Protein AF-F5RIK7-F1 (afdb_monomer_lite)

Organism: NCBI:txid888060

pLDDT: mean 74.86, std 25.6, range [22.31, 98.69]

Radius of gyration: 23.57 Å; chains: 1; bounding box: 51×32×78 Å

Secondary structure (DSSP, 8-state):
---------TT---EEEEETTEEEEE----TTGGGS---------PPPHHHHHHHHHHHHHHHHHHHHHHHHHHHHHHHHHHHTT-TT-HHHHHHHHHHHHHHHHHHHHHHHHHHHHHHHHH--HHHHHHHHHHHHHHIIIIIIHHHHHHHHHHHHS--S-HHHHHHHHHHHHHHHHHHHHHHS--------------

Structure (mmCIF, N/CA/C/O backbone):
data_AF-F5RIK7-F1
#
_entry.id   AF-F5RIK7-F1
#
loop_
_atom_site.group_PDB
_atom_site.id
_atom_site.type_symbol
_atom_site.label_atom_id
_atom_site.label_alt_id
_atom_site.label_comp_id
_atom_site.label_asym_id
_atom_site.label_entity_id
_atom_site.label_seq_id
_atom_site.pdbx_PDB_ins_code
_atom_site.Cartn_x
_atom_site.Cartn_y
_atom_site.Cartn_z
_atom_site.occupancy
_atom_site.B_iso_or_equiv
_atom_site.auth_seq_id
_atom_site.auth_comp_id
_atom_site.auth_asym_id
_atom_site.auth_atom_id
_atom_site.pdbx_PDB_model_num
ATOM 1 N N . MET A 1 1 ? -1.928 -5.037 34.169 1.00 28.64 1 MET A N 1
ATOM 2 C CA . MET A 1 1 ? -2.758 -4.022 33.489 1.00 28.64 1 MET A CA 1
ATOM 3 C C . MET A 1 1 ? -3.799 -3.604 34.507 1.00 28.64 1 MET A C 1
ATOM 5 O O . MET A 1 1 ? -4.696 -4.391 34.776 1.00 28.64 1 MET A O 1
ATOM 9 N N . ASP A 1 2 ? -3.601 -2.458 35.157 1.00 22.31 2 ASP A N 1
ATOM 10 C CA . ASP A 1 2 ? -4.415 -2.056 36.308 1.00 22.31 2 ASP A CA 1
ATOM 11 C C . ASP A 1 2 ? -5.695 -1.346 35.857 1.00 22.31 2 ASP A C 1
ATOM 13 O O . ASP A 1 2 ? -5.679 -0.418 35.042 1.00 22.31 2 ASP A O 1
ATOM 17 N N . ILE A 1 3 ? -6.817 -1.849 36.364 1.00 29.69 3 ILE A N 1
ATOM 18 C CA . ILE A 1 3 ? -8.177 -1.402 36.078 1.00 29.69 3 ILE A CA 1
ATOM 19 C C . ILE A 1 3 ? -8.657 -0.653 37.323 1.00 29.69 3 ILE A C 1
ATOM 21 O O . ILE A 1 3 ? -8.989 -1.283 38.321 1.00 29.69 3 ILE A O 1
ATOM 25 N N . GLU A 1 4 ? -8.712 0.677 37.277 1.00 24.97 4 GLU A N 1
ATOM 26 C CA . GLU A 1 4 ? -9.425 1.454 38.298 1.00 24.97 4 GLU A CA 1
ATOM 27 C C . GLU A 1 4 ? -10.874 1.683 37.859 1.00 24.97 4 GLU A C 1
ATOM 29 O O . GLU A 1 4 ? -11.154 2.383 36.882 1.00 24.97 4 GLU A O 1
ATOM 34 N N . LEU A 1 5 ? -11.793 1.060 38.596 1.00 28.31 5 LEU A N 1
ATOM 35 C CA . LEU A 1 5 ? -13.225 1.336 38.578 1.00 28.31 5 LEU A CA 1
ATOM 36 C C . LEU A 1 5 ? -13.491 2.479 39.563 1.00 28.31 5 LEU A C 1
ATOM 38 O O . LEU A 1 5 ? -13.509 2.258 40.771 1.00 28.31 5 LEU A O 1
ATOM 42 N N . GLN A 1 6 ? -13.697 3.699 39.068 1.00 29.12 6 GLN A N 1
ATOM 43 C CA . GLN A 1 6 ? -14.347 4.731 39.877 1.00 29.12 6 GLN A CA 1
ATOM 44 C C . GLN A 1 6 ? -15.856 4.598 39.705 1.00 29.12 6 GLN A C 1
ATOM 46 O O . GLN A 1 6 ? -16.419 4.924 38.661 1.00 29.12 6 GLN A O 1
ATOM 51 N N . ASP A 1 7 ? -16.479 4.057 40.744 1.00 34.72 7 ASP A N 1
ATOM 52 C CA . ASP A 1 7 ? -17.908 3.809 40.832 1.00 34.72 7 ASP A CA 1
ATOM 53 C C . ASP A 1 7 ? -18.611 5.085 41.310 1.00 34.72 7 ASP A C 1
ATOM 55 O O . ASP A 1 7 ? -18.516 5.437 42.485 1.00 34.72 7 ASP A O 1
ATOM 59 N N . VAL A 1 8 ? -19.283 5.817 40.414 1.00 32.78 8 VAL A N 1
ATOM 60 C CA . VAL A 1 8 ? -20.235 6.864 40.818 1.00 32.78 8 VAL A CA 1
ATOM 61 C C . VAL A 1 8 ? -21.395 6.948 39.815 1.00 32.78 8 VAL A C 1
ATOM 63 O O . VAL A 1 8 ? -21.194 7.221 38.633 1.00 32.78 8 VAL A O 1
ATOM 66 N N . CYS A 1 9 ? -22.607 6.782 40.360 1.00 28.97 9 CYS A N 1
ATOM 67 C CA . CYS A 1 9 ? -23.951 6.845 39.762 1.00 28.97 9 CYS A CA 1
ATOM 68 C C . CYS A 1 9 ? -24.460 5.565 39.069 1.00 28.97 9 CYS A C 1
ATOM 70 O O . CYS A 1 9 ? -24.134 5.249 37.925 1.00 28.97 9 CYS A O 1
ATOM 72 N N . SER A 1 10 ? -25.380 4.882 39.763 1.00 35.38 10 SER A N 1
ATOM 73 C CA . SER A 1 10 ? -26.198 3.785 39.245 1.00 35.38 10 SER A CA 1
ATOM 74 C C . SER A 1 10 ? -26.965 4.226 37.993 1.00 35.38 10 SER A C 1
ATOM 76 O O . SER A 1 10 ? -27.931 4.982 38.091 1.00 35.38 10 SER A O 1
ATOM 78 N N . GLY A 1 11 ? -26.526 3.756 36.824 1.00 33.38 11 GLY A N 1
ATOM 79 C CA . GLY A 1 11 ? -27.189 3.978 35.532 1.00 33.38 11 GLY A CA 1
ATOM 80 C C . GLY A 1 11 ? -26.312 4.601 34.441 1.00 33.38 11 GLY A C 1
ATOM 81 O O . GLY A 1 11 ? -26.732 4.643 33.289 1.00 33.38 11 GLY A O 1
ATOM 82 N N . THR A 1 12 ? -25.091 5.035 34.760 1.00 32.75 12 THR A N 1
ATOM 83 C CA . THR A 1 12 ? -24.108 5.528 33.781 1.00 32.75 12 THR A CA 1
ATOM 84 C C . THR A 1 12 ? -22.859 4.664 33.821 1.00 32.75 12 THR A C 1
ATOM 86 O O . THR A 1 12 ? -22.014 4.822 34.698 1.00 32.75 12 THR A O 1
ATOM 89 N N . TYR A 1 13 ? -22.715 3.754 32.859 1.00 35.66 13 TYR A N 1
ATOM 90 C CA . TYR A 1 13 ? -21.460 3.038 32.675 1.00 35.66 13 TYR A CA 1
ATOM 91 C C . TYR A 1 13 ? -20.515 3.890 31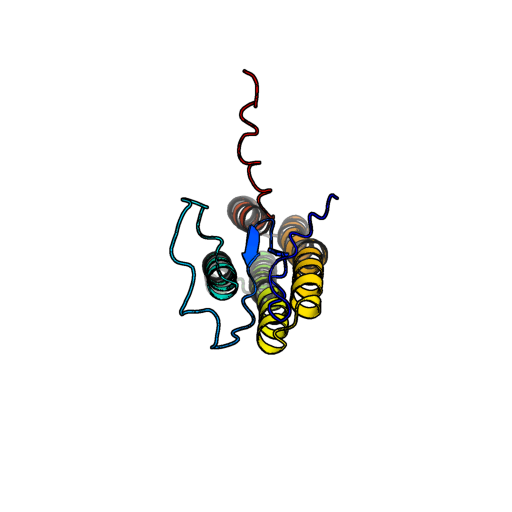.823 1.00 35.66 13 TYR A C 1
ATOM 93 O O . TYR A 1 13 ? -20.590 3.890 30.596 1.00 35.66 13 TYR A O 1
ATOM 101 N N . ASN A 1 14 ? -19.623 4.636 32.472 1.00 34.38 14 ASN A N 1
ATOM 102 C CA . ASN A 1 14 ? -18.501 5.265 31.782 1.00 34.38 14 ASN A CA 1
ATOM 103 C C . ASN A 1 14 ? -17.451 4.187 31.499 1.00 34.38 14 ASN A C 1
ATOM 105 O O . ASN A 1 14 ? -16.671 3.821 32.378 1.00 34.38 14 ASN A O 1
ATOM 109 N N . TYR A 1 15 ? -17.433 3.642 30.283 1.00 40.12 15 TYR A N 1
ATOM 110 C CA . TYR A 1 15 ? -16.418 2.658 29.912 1.00 40.12 15 TYR A CA 1
ATOM 111 C C . TYR A 1 15 ? -15.152 3.342 29.395 1.00 40.12 15 TYR A C 1
ATOM 113 O O . TYR A 1 15 ? -15.209 4.203 28.516 1.00 40.12 15 TYR A O 1
ATOM 121 N N . ARG A 1 16 ? -14.002 2.902 29.919 1.00 37.62 16 ARG A N 1
ATOM 122 C CA . ARG A 1 16 ? -12.669 3.216 29.393 1.00 37.62 16 ARG A CA 1
ATOM 123 C C . ARG A 1 16 ? -12.410 2.320 28.183 1.00 37.62 16 ARG A C 1
ATOM 125 O O . ARG A 1 16 ? -12.316 1.100 28.328 1.00 37.62 16 ARG A O 1
ATOM 132 N N . LEU A 1 17 ? -12.317 2.924 27.005 1.00 41.88 17 LEU A N 1
ATOM 133 C CA . LEU A 1 17 ? -11.947 2.252 25.762 1.00 41.88 17 LEU A CA 1
ATOM 134 C C . LEU A 1 17 ? -10.620 2.839 25.282 1.00 41.88 17 LEU A C 1
ATOM 136 O O . LEU A 1 17 ? -10.459 4.053 25.276 1.00 41.88 17 LEU A O 1
ATOM 140 N N . THR A 1 18 ? -9.669 1.990 24.912 1.00 40.16 18 THR A N 1
ATOM 141 C CA . THR A 1 18 ? -8.373 2.427 24.395 1.00 40.16 18 THR A CA 1
ATOM 142 C C . THR A 1 18 ? -8.296 2.043 22.921 1.00 40.16 18 THR A C 1
ATOM 144 O O . THR A 1 18 ? -8.348 0.856 22.610 1.00 40.16 18 THR A O 1
ATOM 147 N N . ILE A 1 19 ? -8.205 3.030 22.027 1.00 45.78 19 ILE A N 1
ATOM 148 C CA . ILE A 1 19 ? -7.961 2.827 20.590 1.00 45.78 19 ILE A CA 1
ATOM 149 C C . ILE A 1 19 ? -6.612 3.467 20.288 1.00 45.78 19 ILE A C 1
ATOM 151 O O . ILE A 1 19 ? -6.464 4.662 20.531 1.00 45.78 19 ILE A O 1
ATOM 155 N N . TRP A 1 20 ? -5.647 2.690 19.783 1.00 39.69 20 TRP A N 1
ATOM 156 C CA . TRP A 1 20 ? -4.283 3.181 19.505 1.00 39.69 20 TRP A CA 1
ATOM 157 C C . TRP A 1 20 ? -3.694 3.959 20.693 1.00 39.69 20 TRP A C 1
ATOM 159 O O . TRP A 1 20 ? -3.166 5.056 20.552 1.00 39.69 20 TRP A O 1
ATOM 169 N N . ASP A 1 21 ? -3.894 3.409 21.890 1.00 45.88 21 ASP A N 1
ATOM 170 C CA . ASP A 1 21 ? -3.461 3.976 23.163 1.00 45.88 21 ASP A CA 1
ATOM 171 C C . ASP A 1 21 ? -4.072 5.335 23.589 1.00 45.88 21 ASP A C 1
ATOM 173 O O . ASP A 1 21 ? -3.743 5.853 24.658 1.00 45.88 21 ASP A O 1
ATOM 177 N N . GLU A 1 22 ? -5.052 5.875 22.852 1.00 42.09 22 GLU A N 1
ATOM 178 C CA . GLU A 1 22 ? -5.887 7.000 23.301 1.00 42.09 22 GLU A CA 1
ATOM 179 C C . GLU A 1 22 ? -7.060 6.498 24.173 1.00 42.09 22 GLU A C 1
ATOM 181 O O . GLU A 1 22 ? -7.839 5.636 23.758 1.00 42.09 22 GLU A O 1
ATOM 186 N N . HIS A 1 23 ? -7.225 7.050 25.386 1.00 47.91 23 HIS A N 1
ATOM 187 C CA . HIS A 1 23 ? -8.346 6.725 26.283 1.00 47.91 23 HIS A CA 1
ATOM 188 C C . HIS A 1 23 ? -9.619 7.515 25.935 1.00 47.91 23 HIS A C 1
ATOM 190 O O . HIS A 1 23 ? -9.668 8.737 26.076 1.00 47.91 23 HIS A O 1
ATOM 196 N N . LEU A 1 24 ? -10.679 6.794 25.581 1.00 44.38 24 LEU A N 1
ATOM 197 C CA . LEU A 1 24 ? -11.996 7.300 25.196 1.00 44.38 24 LEU A CA 1
ATOM 198 C C . LEU A 1 24 ? -13.006 7.208 26.350 1.00 44.38 24 LEU A C 1
ATOM 200 O O . LEU A 1 24 ? -12.990 6.243 27.120 1.00 44.38 24 LEU A O 1
ATOM 204 N N . ILE A 1 25 ? -13.912 8.192 26.427 1.00 47.03 25 ILE A N 1
ATOM 205 C CA . ILE A 1 25 ? -15.149 8.120 27.225 1.00 47.03 25 ILE A CA 1
ATOM 206 C C . ILE A 1 25 ? -16.296 7.744 26.285 1.00 47.03 25 ILE A C 1
ATOM 208 O O . ILE A 1 25 ? -16.587 8.456 25.323 1.00 47.03 25 ILE A O 1
ATOM 212 N N . MET A 1 26 ? -16.961 6.634 26.587 1.00 41.53 26 MET A N 1
ATOM 213 C CA . MET A 1 26 ? -18.228 6.248 25.969 1.00 41.53 26 MET A CA 1
ATOM 214 C C . MET A 1 26 ? -19.373 6.754 26.856 1.00 41.53 26 MET A C 1
ATOM 216 O O . MET A 1 26 ? -19.716 6.104 27.840 1.00 41.53 26 MET A O 1
ATOM 220 N N . GLU A 1 27 ? -19.941 7.924 26.552 1.00 44.50 27 GLU A N 1
ATOM 221 C CA . GLU A 1 27 ? -21.129 8.419 27.263 1.00 44.50 27 GLU A CA 1
ATOM 222 C C . GLU A 1 27 ? -22.389 7.711 26.741 1.00 44.50 27 GLU A C 1
ATOM 224 O O . GLU A 1 27 ? -22.884 8.008 25.653 1.00 44.50 27 GLU A O 1
ATOM 229 N N . GLY A 1 28 ? -22.948 6.795 27.535 1.00 41.44 28 GLY A N 1
ATOM 230 C CA . GLY A 1 28 ? -24.345 6.391 27.390 1.00 41.44 28 GLY A CA 1
ATOM 231 C C . GLY A 1 28 ? -25.239 7.544 27.845 1.00 41.44 28 GLY A C 1
ATOM 232 O O . GLY A 1 28 ? -25.361 7.797 29.042 1.00 41.44 28 GLY A O 1
ATOM 233 N N . GLN A 1 29 ? -25.829 8.285 26.905 1.00 37.09 29 GLN A N 1
ATOM 234 C CA . GLN A 1 29 ? -26.685 9.430 27.224 1.00 37.09 29 GLN A CA 1
ATOM 235 C C . GLN A 1 29 ? -27.987 8.988 27.916 1.00 37.09 29 GLN A C 1
ATOM 237 O O . GLN A 1 29 ? -28.996 8.736 27.260 1.00 37.09 29 GLN A O 1
ATOM 242 N N . SER A 1 30 ? -28.004 8.985 29.251 1.00 33.97 30 SER A N 1
ATOM 243 C CA . SER A 1 30 ? -29.232 9.231 30.012 1.00 33.97 30 SER A CA 1
ATOM 244 C C . SER A 1 30 ? -29.430 10.744 30.145 1.00 33.97 30 SER A C 1
ATOM 246 O O . SER A 1 30 ? -28.564 11.463 30.645 1.00 33.97 30 SER A O 1
ATOM 248 N N . ARG A 1 31 ? -30.580 11.248 29.680 1.00 39.38 31 ARG A N 1
ATOM 249 C CA . ARG A 1 31 ? -30.946 12.679 29.651 1.00 39.38 31 ARG A CA 1
ATOM 250 C C . ARG A 1 31 ? -31.064 13.346 31.036 1.00 39.38 31 ARG A C 1
ATOM 252 O O . ARG A 1 31 ? -31.273 14.554 31.090 1.00 39.38 31 ARG A O 1
ATOM 259 N N . GLU A 1 32 ? -30.915 12.619 32.142 1.00 38.94 32 GLU A N 1
ATOM 260 C CA . GLU A 1 32 ? -31.159 13.143 33.497 1.00 38.94 32 GLU A CA 1
ATOM 261 C C . GLU A 1 32 ? -29.960 13.845 34.165 1.00 38.94 32 GLU A C 1
ATOM 263 O O . GLU A 1 32 ? -30.159 14.704 35.027 1.00 38.94 32 GLU A O 1
ATOM 268 N N . CYS A 1 33 ? -28.716 13.576 33.754 1.00 37.22 33 CYS A N 1
ATOM 269 C CA . CYS A 1 33 ? -27.534 14.057 34.493 1.00 37.22 33 CYS A CA 1
ATOM 270 C C . CYS A 1 33 ? -27.020 15.454 34.092 1.00 37.22 33 CYS A C 1
ATOM 272 O O . CYS A 1 33 ? -26.179 16.020 34.789 1.00 37.22 33 CYS A O 1
ATOM 274 N N . VAL A 1 34 ? -27.543 16.069 33.025 1.00 39.91 34 VAL A N 1
ATOM 275 C CA . VAL A 1 34 ? -27.060 17.378 32.521 1.00 39.91 34 VAL A CA 1
ATOM 276 C C . VAL A 1 34 ? -27.363 18.542 33.490 1.00 39.91 34 VAL A C 1
ATOM 278 O O . VAL A 1 34 ? -26.797 19.626 33.361 1.00 39.91 34 VAL A O 1
ATOM 281 N N . SER A 1 35 ? -28.216 18.339 34.501 1.00 38.69 35 SER A N 1
ATOM 282 C CA . SER A 1 35 ? -28.693 19.418 35.380 1.00 38.69 35 SER A CA 1
ATOM 283 C C . SER A 1 35 ? -27.889 19.641 36.671 1.00 38.69 35 SER A C 1
ATOM 285 O O . SER A 1 35 ? -28.065 20.680 37.309 1.00 38.69 35 SER A O 1
ATOM 287 N N . LYS A 1 36 ? -26.996 18.729 37.081 1.00 34.66 36 LYS A N 1
ATOM 288 C CA . LYS A 1 36 ? -26.302 18.834 38.380 1.00 34.66 36 LYS A CA 1
ATOM 289 C C . LYS A 1 36 ? -24.854 18.355 38.302 1.00 34.66 36 LYS A C 1
ATOM 291 O O . LYS A 1 36 ? -24.586 17.181 38.501 1.00 34.66 36 LYS A O 1
ATOM 296 N N . GLY A 1 37 ? -23.909 19.269 38.075 1.00 36.59 37 GLY A N 1
ATOM 297 C CA . GLY A 1 37 ? -22.491 18.928 38.263 1.00 36.59 37 GLY A CA 1
ATOM 298 C C . GLY A 1 37 ? -21.469 19.709 37.449 1.00 36.59 37 GLY A C 1
ATOM 299 O O . GLY A 1 37 ? -20.428 19.164 37.111 1.00 36.59 37 GLY A O 1
ATOM 300 N N . ARG A 1 38 ? -21.709 20.981 37.115 1.00 37.38 38 ARG A N 1
ATOM 301 C CA . ARG A 1 38 ? -20.658 21.832 36.535 1.00 37.38 38 ARG A CA 1
ATOM 302 C C . ARG A 1 38 ? -19.814 22.454 37.653 1.00 37.38 38 ARG A C 1
ATOM 304 O O . ARG A 1 38 ? -19.978 23.626 37.971 1.00 37.38 38 ARG A O 1
ATOM 311 N N . LYS A 1 39 ? -18.930 21.668 38.274 1.00 34.25 39 LYS A N 1
ATOM 312 C CA . LYS A 1 39 ? -17.804 22.190 39.066 1.00 34.25 39 LYS A CA 1
ATOM 313 C C . LYS A 1 39 ? -16.583 21.272 38.952 1.00 34.25 39 LYS A C 1
ATOM 315 O O . LYS A 1 39 ? -16.633 20.148 39.421 1.00 34.25 39 LYS A O 1
ATOM 320 N N . GLY A 1 40 ? -15.497 21.837 38.419 1.00 32.69 40 GLY A N 1
ATOM 321 C CA . GLY A 1 40 ? -14.122 21.527 38.825 1.00 32.69 40 GLY A CA 1
ATOM 322 C C . GLY A 1 40 ? -13.406 20.379 38.112 1.00 32.69 40 GLY A C 1
ATOM 323 O O . GLY A 1 40 ? -13.595 19.230 38.473 1.00 32.69 40 GLY A O 1
ATOM 324 N N . MET A 1 41 ? -12.536 20.735 37.160 1.00 30.44 41 MET A N 1
ATOM 325 C CA . MET A 1 41 ? -11.132 20.303 36.984 1.00 30.44 41 MET A CA 1
ATOM 326 C C . MET A 1 41 ? -10.757 20.413 35.502 1.00 30.44 41 MET A C 1
ATOM 328 O O . MET A 1 41 ? -11.484 19.930 34.636 1.00 30.44 41 MET A O 1
ATOM 332 N N . GLU A 1 42 ? -9.612 21.036 35.215 1.00 37.72 42 GLU A N 1
ATOM 333 C CA . GLU A 1 42 ? -8.915 21.007 33.920 1.00 37.72 42 GLU A CA 1
ATOM 334 C C . GLU A 1 42 ? -8.390 19.589 33.621 1.00 37.72 42 GLU A C 1
ATOM 336 O O . GLU A 1 42 ? -7.204 19.356 33.412 1.00 37.72 42 GLU A O 1
ATOM 341 N N . ALA A 1 43 ? -9.279 18.598 33.619 1.00 42.97 43 ALA A N 1
ATOM 342 C CA . ALA A 1 43 ? -8.992 17.302 33.041 1.00 42.97 43 ALA A CA 1
ATOM 343 C C . ALA A 1 43 ? -8.954 17.502 31.524 1.00 42.97 43 ALA A C 1
ATOM 345 O O . ALA A 1 43 ? -9.946 17.950 30.942 1.00 42.97 43 ALA A O 1
ATOM 346 N N . GLN A 1 44 ? -7.817 17.197 30.887 1.00 44.22 44 GLN A N 1
ATOM 347 C CA . GLN A 1 44 ? -7.717 17.106 29.429 1.00 44.22 44 GLN A CA 1
ATOM 348 C C . GLN A 1 44 ? -8.978 16.425 28.895 1.00 44.22 44 GLN A C 1
ATOM 350 O O . GLN A 1 44 ? -9.283 15.286 29.259 1.00 44.22 44 GLN A O 1
ATOM 355 N N . LYS A 1 45 ? -9.754 17.162 28.096 1.00 50.03 45 LYS A N 1
ATOM 356 C CA . LYS A 1 45 ? -11.022 16.674 27.568 1.00 50.03 45 LYS A CA 1
ATOM 357 C C . LYS A 1 45 ? -10.711 15.453 26.707 1.00 50.03 45 LYS A C 1
ATOM 359 O O . LYS A 1 45 ? -10.159 15.593 25.618 1.00 50.03 45 LYS A O 1
ATOM 364 N N . LYS A 1 46 ? -11.004 14.263 27.237 1.00 62.25 46 LYS A N 1
ATOM 365 C CA . LYS A 1 46 ? -10.756 13.000 26.541 1.00 62.25 46 LYS A CA 1
ATOM 366 C C . LYS A 1 46 ? -11.523 13.020 25.216 1.00 62.25 46 LYS A C 1
ATOM 368 O O . LYS A 1 46 ? -12.680 13.455 25.214 1.00 62.25 46 LYS A O 1
ATOM 373 N N . PRO A 1 47 ? -10.895 12.611 24.104 1.00 66.44 47 PRO A N 1
ATOM 374 C CA . PRO A 1 47 ? -11.548 12.658 22.811 1.00 66.44 47 PRO A CA 1
ATOM 375 C C . PRO A 1 47 ? -12.766 11.728 22.807 1.00 66.44 47 PRO A C 1
ATOM 377 O O . PRO A 1 47 ? -12.792 10.680 23.453 1.00 66.44 47 PRO A O 1
ATOM 380 N N . SER A 1 48 ? -13.801 12.135 22.087 1.00 75.81 48 SER A N 1
ATOM 381 C CA . SER A 1 48 ? -14.948 11.292 21.767 1.00 75.81 48 SER A CA 1
ATOM 382 C C . SER A 1 48 ? -14.569 10.240 20.721 1.00 75.81 48 SER A C 1
ATOM 384 O O . SER A 1 48 ? -13.658 10.442 19.914 1.00 75.81 48 SER A O 1
ATOM 386 N N . VAL A 1 49 ? -15.328 9.139 20.659 1.00 70.94 49 VAL A N 1
ATOM 387 C CA . VAL A 1 49 ? -15.163 8.095 19.624 1.00 70.94 49 VAL A CA 1
ATOM 388 C C . VAL A 1 49 ? -15.162 8.697 18.217 1.00 70.94 49 VAL A C 1
ATOM 390 O O . VAL A 1 49 ? -14.333 8.348 17.380 1.00 70.94 49 VAL A O 1
ATOM 393 N N . ARG A 1 50 ? -16.049 9.667 17.963 1.00 74.06 50 ARG A N 1
ATOM 394 C CA . ARG A 1 50 ? -16.139 10.361 16.674 1.00 74.06 50 ARG A CA 1
ATOM 395 C C . ARG A 1 50 ? -14.856 11.117 16.328 1.00 74.06 50 ARG A C 1
ATOM 397 O O . ARG A 1 50 ? -14.443 11.097 15.173 1.00 74.06 50 ARG A O 1
ATOM 404 N N . GLU A 1 51 ? -14.243 11.795 17.296 1.00 76.69 51 GLU A N 1
ATOM 405 C CA . GLU A 1 51 ? -12.996 12.537 17.078 1.00 76.69 51 GLU A CA 1
ATOM 406 C C . GLU A 1 51 ? -11.834 11.593 16.758 1.00 76.69 51 GLU A C 1
ATOM 408 O O . GLU A 1 51 ? -11.076 11.867 15.828 1.00 76.69 51 GLU A O 1
ATOM 413 N N . VAL A 1 52 ? -11.733 10.457 17.454 1.00 76.19 52 VAL A N 1
ATOM 414 C CA . VAL A 1 52 ? -10.694 9.446 17.192 1.00 76.19 52 VAL A CA 1
ATOM 415 C C . VAL A 1 52 ? -10.862 8.811 15.816 1.00 76.19 52 VAL A C 1
ATOM 417 O O . VAL A 1 52 ? -9.923 8.818 15.020 1.00 76.19 52 VAL A O 1
ATOM 420 N N . LEU A 1 53 ? -12.071 8.354 15.477 1.00 77.25 53 LEU A N 1
ATOM 421 C CA . LEU A 1 53 ? -12.355 7.789 14.153 1.00 77.25 53 LEU A CA 1
ATOM 422 C C . LEU A 1 53 ? -12.102 8.804 13.028 1.00 77.25 53 LEU A C 1
ATOM 424 O O . LEU A 1 53 ? -11.639 8.451 11.943 1.00 77.25 53 LEU A O 1
ATOM 428 N N . TRP A 1 54 ? -12.362 10.087 13.281 1.00 82.19 54 TRP A N 1
ATOM 429 C CA . TRP A 1 54 ? -12.088 11.147 12.318 1.00 82.19 54 TRP A CA 1
ATOM 430 C C . TRP A 1 54 ? -10.588 11.412 12.124 1.00 82.19 54 TRP A C 1
ATOM 432 O O . TRP A 1 54 ? -10.143 11.594 10.987 1.00 82.19 54 TRP A O 1
ATOM 442 N N . LYS A 1 55 ? -9.793 11.411 13.204 1.00 83.19 55 LYS A N 1
ATOM 443 C CA . LYS A 1 55 ? -8.323 11.484 13.118 1.00 83.19 55 LYS A CA 1
ATOM 444 C C . LYS A 1 55 ? -7.768 10.307 12.316 1.00 83.19 55 LYS A C 1
ATOM 446 O O . LYS A 1 55 ? -7.006 10.537 11.378 1.00 83.19 55 LYS A O 1
ATOM 451 N N . LYS A 1 56 ? -8.210 9.084 12.628 1.00 82.94 56 LYS A N 1
ATOM 452 C CA . LYS A 1 56 ? -7.838 7.867 11.894 1.00 82.94 56 LYS A CA 1
ATOM 453 C C . LYS A 1 56 ? -8.152 7.978 10.406 1.00 82.94 56 LYS A C 1
ATOM 455 O O . LYS A 1 56 ? -7.267 7.803 9.573 1.00 82.94 56 LYS A O 1
ATOM 460 N N . LYS A 1 57 ? -9.386 8.371 10.063 1.00 86.19 57 LYS A N 1
ATOM 461 C CA . LYS A 1 57 ? -9.788 8.618 8.672 1.00 86.19 57 LYS A CA 1
ATOM 462 C C . LYS A 1 57 ? -8.834 9.584 7.974 1.00 86.19 57 LYS A C 1
ATOM 464 O O . LYS A 1 57 ? -8.417 9.312 6.859 1.00 86.19 57 LYS A O 1
ATOM 469 N N . ARG A 1 58 ? -8.470 10.696 8.617 1.00 88.31 58 ARG A N 1
ATOM 470 C CA . ARG A 1 58 ? -7.555 11.680 8.021 1.00 88.31 58 ARG A CA 1
ATOM 471 C C . ARG A 1 58 ? -6.140 11.157 7.826 1.00 88.31 58 ARG A C 1
ATOM 473 O O . ARG A 1 58 ? -5.537 11.483 6.810 1.00 88.31 58 ARG A O 1
ATOM 480 N N . ALA A 1 59 ? -5.610 10.399 8.781 1.00 88.38 59 ALA A N 1
ATOM 481 C CA . ALA A 1 59 ? -4.307 9.760 8.632 1.00 88.38 59 ALA A CA 1
ATOM 482 C C . ALA A 1 59 ? -4.325 8.799 7.435 1.00 88.38 59 ALA A C 1
ATOM 484 O O . ALA A 1 59 ? -3.502 8.922 6.533 1.00 88.38 59 ALA A O 1
ATOM 485 N N . ARG A 1 60 ? -5.347 7.944 7.357 1.00 90.44 60 ARG A N 1
ATOM 486 C CA . ARG A 1 60 ? -5.538 7.017 6.243 1.00 90.44 60 ARG A CA 1
ATOM 487 C C . ARG A 1 60 ? -5.717 7.724 4.900 1.00 90.44 60 ARG A C 1
ATOM 489 O O . ARG A 1 60 ? -5.081 7.330 3.935 1.00 90.44 60 ARG A O 1
ATOM 496 N N . ASP A 1 61 ? -6.542 8.767 4.821 1.00 92.75 61 ASP A N 1
ATOM 497 C CA . ASP A 1 61 ? -6.773 9.503 3.569 1.00 92.75 61 ASP A CA 1
ATOM 498 C C . ASP A 1 61 ? -5.451 10.083 3.012 1.00 92.75 61 ASP A C 1
ATOM 500 O O . ASP A 1 61 ? -5.261 10.110 1.799 1.00 92.75 61 ASP A O 1
ATOM 504 N N . ARG A 1 62 ? -4.504 10.485 3.877 1.00 93.44 62 ARG A N 1
ATOM 505 C CA . ARG A 1 62 ? -3.152 10.908 3.453 1.00 93.44 62 ARG A CA 1
ATOM 506 C C . ARG A 1 62 ? -2.318 9.746 2.919 1.00 93.44 62 ARG A C 1
ATOM 508 O O . ARG A 1 62 ? -1.621 9.912 1.925 1.00 93.44 62 ARG A O 1
ATOM 515 N N . ILE A 1 63 ? -2.391 8.586 3.568 1.00 95.50 63 ILE A N 1
ATOM 516 C CA . ILE A 1 63 ? -1.688 7.379 3.120 1.00 95.50 63 ILE A CA 1
ATOM 517 C C . ILE A 1 63 ? -2.238 6.925 1.760 1.00 95.50 63 ILE A C 1
ATOM 519 O O . ILE A 1 63 ? -1.469 6.629 0.851 1.00 95.50 63 ILE A O 1
ATOM 523 N N . LEU A 1 64 ? -3.562 6.931 1.585 1.00 96.81 64 LEU A N 1
ATOM 524 C CA . LEU A 1 64 ? -4.210 6.586 0.318 1.00 96.81 64 LEU A CA 1
ATOM 525 C C . LEU A 1 64 ? -3.850 7.571 -0.803 1.00 96.81 64 LEU A C 1
ATOM 527 O O . LEU A 1 64 ? -3.647 7.141 -1.935 1.00 96.81 64 LEU A O 1
ATOM 531 N N . ASP A 1 65 ? -3.713 8.866 -0.501 1.00 97.69 65 ASP A N 1
ATOM 532 C CA . ASP A 1 65 ? -3.204 9.857 -1.461 1.00 97.69 65 ASP A CA 1
ATOM 533 C C . ASP A 1 65 ? -1.757 9.548 -1.888 1.00 97.69 65 ASP A C 1
ATOM 535 O O . ASP A 1 65 ? -1.443 9.589 -3.078 1.00 97.69 65 ASP A O 1
ATOM 539 N N . ALA A 1 66 ? -0.887 9.169 -0.945 1.00 97.62 66 ALA A N 1
ATOM 540 C CA . ALA A 1 66 ? 0.489 8.764 -1.244 1.00 97.62 66 ALA A CA 1
ATOM 541 C C . ALA A 1 66 ? 0.541 7.502 -2.124 1.00 97.62 66 ALA A C 1
ATOM 543 O O . ALA A 1 66 ? 1.193 7.503 -3.167 1.00 97.62 66 ALA A O 1
ATOM 544 N N . VAL A 1 67 ? -0.218 6.458 -1.774 1.00 98.31 67 VAL A N 1
ATOM 545 C CA . VAL A 1 67 ? -0.339 5.240 -2.595 1.00 98.31 67 VAL A CA 1
ATOM 546 C C . VAL A 1 67 ? -0.896 5.564 -3.987 1.00 98.31 67 VAL A C 1
ATOM 548 O O . VAL A 1 67 ? -0.419 5.031 -4.989 1.00 98.31 67 VAL A O 1
ATOM 551 N N . GLY A 1 68 ? -1.874 6.470 -4.076 1.00 98.06 68 GLY A N 1
ATOM 552 C CA . GLY A 1 68 ? -2.447 6.932 -5.340 1.00 98.06 68 GLY A CA 1
ATOM 553 C C . GLY A 1 68 ? -1.424 7.612 -6.254 1.00 98.06 68 GLY A C 1
ATOM 554 O O . GLY A 1 68 ? -1.419 7.355 -7.459 1.00 98.06 68 GLY A O 1
ATOM 555 N N . LYS A 1 69 ? -0.515 8.424 -5.699 1.00 98.50 69 LYS A N 1
ATOM 556 C CA . LYS A 1 69 ? 0.596 9.024 -6.460 1.00 98.50 69 LYS A CA 1
ATOM 557 C C . LYS A 1 69 ? 1.532 7.959 -7.017 1.00 98.50 69 LYS A C 1
ATOM 559 O O . LYS A 1 69 ? 1.795 7.982 -8.214 1.00 98.50 69 LYS A O 1
ATOM 564 N N . LEU A 1 70 ? 1.909 6.968 -6.208 1.00 98.50 70 LEU A N 1
ATOM 565 C CA . LEU A 1 70 ? 2.737 5.847 -6.666 1.00 98.50 70 LEU A CA 1
ATOM 566 C C . LEU A 1 70 ? 2.061 5.042 -7.788 1.00 98.50 70 LEU A C 1
ATOM 568 O O . LEU A 1 70 ? 2.719 4.624 -8.739 1.00 98.50 70 LEU A O 1
ATOM 572 N N . CYS A 1 71 ? 0.737 4.858 -7.724 1.00 98.44 71 CYS A N 1
ATOM 573 C CA . CYS A 1 71 ? -0.019 4.223 -8.809 1.00 98.44 71 CYS A CA 1
ATOM 574 C C . CYS A 1 71 ? 0.076 5.029 -10.112 1.00 98.44 71 CYS A C 1
ATOM 576 O O . CYS A 1 71 ? 0.291 4.453 -11.179 1.00 98.44 71 CYS A O 1
ATOM 578 N N . ASN A 1 72 ? -0.073 6.355 -10.028 1.00 98.31 72 ASN A N 1
ATOM 579 C CA . ASN A 1 72 ? 0.028 7.244 -11.184 1.00 98.31 72 ASN A CA 1
ATOM 580 C C . ASN A 1 72 ? 1.448 7.265 -11.763 1.00 98.31 72 ASN A C 1
ATOM 582 O O . ASN A 1 72 ? 1.606 7.251 -12.979 1.00 98.31 72 ASN A O 1
ATOM 586 N N . GLU A 1 73 ? 2.473 7.259 -10.911 1.00 98.12 73 GLU A N 1
ATOM 587 C CA . GLU A 1 73 ? 3.879 7.206 -11.321 1.00 98.12 73 GLU A CA 1
ATOM 588 C C . GLU A 1 73 ? 4.213 5.893 -12.034 1.00 98.12 73 GLU A C 1
ATOM 590 O O . GLU A 1 73 ? 4.794 5.914 -13.121 1.00 98.12 73 GLU A O 1
ATOM 595 N N . ALA A 1 74 ? 3.787 4.753 -11.477 1.00 97.69 74 ALA A N 1
ATOM 596 C CA . ALA A 1 74 ? 3.941 3.452 -12.121 1.00 97.69 74 ALA A CA 1
ATOM 597 C C . ALA A 1 74 ? 3.225 3.418 -13.482 1.00 97.69 74 ALA A C 1
ATOM 599 O O . ALA A 1 74 ? 3.789 2.963 -14.477 1.00 97.69 74 ALA A O 1
ATOM 600 N N . TRP A 1 75 ? 1.999 3.946 -13.555 1.00 97.25 75 TRP A N 1
ATOM 601 C CA . TRP A 1 75 ? 1.247 4.011 -14.807 1.00 97.25 75 TRP A CA 1
ATOM 602 C C . TRP A 1 75 ? 1.926 4.901 -15.854 1.00 97.25 75 TRP A C 1
ATOM 604 O O . TRP A 1 75 ? 2.100 4.477 -16.994 1.00 97.25 75 TRP A O 1
ATOM 614 N N . ALA A 1 76 ? 2.376 6.095 -15.467 1.00 96.25 76 ALA A N 1
ATOM 615 C CA . ALA A 1 76 ? 3.066 7.019 -16.362 1.00 96.25 76 ALA A CA 1
ATOM 616 C C . ALA A 1 76 ? 4.383 6.431 -16.893 1.00 96.25 76 ALA A C 1
ATOM 618 O O . ALA A 1 76 ? 4.701 6.574 -18.076 1.00 96.25 76 ALA A O 1
ATOM 619 N N . LEU A 1 77 ? 5.142 5.732 -16.041 1.00 94.50 77 LEU A N 1
ATOM 620 C CA . LEU A 1 77 ? 6.353 5.036 -16.463 1.00 94.50 77 LEU A CA 1
ATOM 621 C C . LEU A 1 77 ? 6.022 3.899 -17.437 1.00 94.50 77 LEU A C 1
ATOM 623 O O . LEU A 1 77 ? 6.658 3.794 -18.483 1.00 94.50 77 LEU A O 1
ATOM 627 N N . PHE A 1 78 ? 4.997 3.095 -17.151 1.00 94.69 78 PHE A N 1
ATOM 628 C CA . PHE A 1 78 ? 4.525 2.063 -18.072 1.00 94.69 78 PHE A CA 1
ATOM 629 C C . PHE A 1 78 ? 4.129 2.643 -19.441 1.00 94.69 78 PHE A C 1
ATOM 631 O O . PHE A 1 78 ? 4.577 2.132 -20.468 1.00 94.69 78 PHE A O 1
ATOM 638 N N . GLU A 1 79 ? 3.341 3.722 -19.473 1.00 93.06 79 GLU A N 1
ATOM 639 C CA . GLU A 1 79 ? 2.923 4.382 -20.718 1.00 93.06 79 GLU A CA 1
ATOM 640 C C . GLU A 1 79 ? 4.119 4.894 -21.523 1.00 93.06 79 GLU A C 1
ATOM 642 O O . GLU A 1 79 ? 4.169 4.698 -22.739 1.00 93.06 79 GLU A O 1
ATOM 647 N N . LYS A 1 80 ? 5.109 5.489 -20.848 1.00 92.31 80 LYS A N 1
ATOM 648 C CA . LYS A 1 80 ? 6.352 5.945 -21.479 1.00 92.31 80 LYS A CA 1
ATOM 649 C C . LYS A 1 80 ? 7.094 4.787 -22.151 1.00 92.31 80 LYS A C 1
ATOM 651 O O . LYS A 1 80 ? 7.456 4.893 -23.317 1.00 92.31 80 LYS A O 1
ATOM 656 N N . ILE A 1 81 ? 7.265 3.667 -21.447 1.00 90.94 81 ILE A N 1
ATOM 657 C CA . ILE A 1 81 ? 7.965 2.488 -21.981 1.00 90.94 81 ILE A CA 1
ATOM 658 C C . ILE A 1 81 ? 7.188 1.874 -23.154 1.00 90.94 81 ILE A C 1
ATOM 660 O O . ILE A 1 81 ? 7.771 1.505 -24.172 1.00 90.94 81 ILE A O 1
ATOM 664 N N . ALA A 1 82 ? 5.861 1.784 -23.040 1.00 88.12 82 ALA A N 1
ATOM 665 C CA . ALA A 1 82 ? 5.011 1.239 -24.093 1.00 88.12 82 ALA A CA 1
ATOM 666 C C . ALA A 1 82 ? 5.015 2.112 -25.365 1.00 88.12 82 ALA A C 1
ATOM 668 O O . ALA A 1 82 ? 4.983 1.579 -26.479 1.00 88.12 82 ALA A O 1
ATOM 669 N N . ALA A 1 83 ? 5.082 3.440 -25.214 1.00 88.06 83 ALA A N 1
ATOM 670 C CA . ALA A 1 83 ? 5.133 4.391 -26.325 1.00 88.06 83 ALA A CA 1
ATOM 671 C C . ALA A 1 83 ? 6.429 4.285 -27.148 1.00 88.06 83 ALA A C 1
ATOM 673 O O . ALA A 1 83 ? 6.391 4.464 -28.368 1.00 88.06 83 ALA A O 1
ATOM 674 N N . ASP A 1 84 ? 7.539 3.884 -26.521 1.00 83.50 84 ASP A N 1
ATOM 675 C CA . ASP A 1 84 ? 8.840 3.667 -27.171 1.00 83.50 84 ASP A CA 1
ATOM 676 C C . ASP A 1 84 ? 8.880 2.399 -28.069 1.00 83.50 84 ASP A C 1
ATOM 678 O O . ASP A 1 84 ? 9.933 1.990 -28.558 1.00 83.50 84 ASP A O 1
ATOM 682 N N . ARG A 1 85 ? 7.712 1.796 -28.363 1.00 63.94 85 ARG A N 1
ATOM 683 C CA . ARG A 1 85 ? 7.471 0.648 -29.270 1.00 63.94 85 ARG A CA 1
ATOM 684 C C . ARG A 1 85 ? 8.152 -0.668 -28.884 1.00 63.94 85 ARG A C 1
ATOM 686 O O . ARG A 1 85 ? 8.083 -1.631 -29.645 1.00 63.94 85 ARG A O 1
ATOM 693 N N . SER A 1 86 ? 8.709 -0.763 -27.683 1.00 60.97 86 SER A N 1
ATOM 694 C CA . SER A 1 86 ? 9.222 -2.001 -27.092 1.00 60.97 86 SER A CA 1
ATOM 695 C C . SER A 1 86 ? 8.214 -2.589 -26.091 1.00 60.97 86 SER A C 1
ATOM 697 O O . SER A 1 86 ? 8.559 -2.978 -24.979 1.00 60.97 86 SER A O 1
ATOM 699 N N . ALA A 1 87 ? 6.938 -2.673 -26.495 1.00 54.50 87 ALA A N 1
ATOM 700 C CA . ALA A 1 87 ? 5.778 -3.039 -25.662 1.00 54.50 87 ALA A CA 1
ATOM 701 C C . ALA A 1 87 ? 5.832 -4.439 -24.999 1.00 54.50 87 ALA A C 1
ATOM 703 O O . ALA A 1 87 ? 4.897 -4.842 -24.312 1.00 54.50 87 ALA A O 1
ATOM 704 N N . SER A 1 88 ? 6.925 -5.174 -25.194 1.00 63.19 88 SER A N 1
ATOM 705 C CA . SER A 1 88 ? 7.246 -6.459 -24.575 1.00 63.19 88 SER A CA 1
ATOM 706 C C . SER A 1 88 ? 8.567 -6.426 -23.790 1.00 63.19 88 SER A C 1
ATOM 708 O O . SER A 1 88 ? 9.213 -7.463 -23.652 1.00 63.19 88 SER A O 1
ATOM 710 N N . THR A 1 89 ? 9.004 -5.253 -23.322 1.00 81.50 89 THR A N 1
ATOM 711 C CA . THR A 1 89 ? 10.145 -5.139 -22.402 1.00 81.50 89 THR A CA 1
ATOM 712 C C . THR A 1 89 ? 9.758 -5.625 -21.021 1.00 81.50 89 THR A C 1
ATOM 714 O O . THR A 1 89 ? 8.633 -5.426 -20.548 1.00 81.50 89 THR A O 1
ATOM 717 N N . LYS A 1 90 ? 10.719 -6.257 -20.362 1.00 91.81 90 LYS A N 1
ATOM 718 C CA . LYS A 1 90 ? 10.575 -6.747 -18.995 1.00 91.81 90 LYS A CA 1
ATOM 719 C C . LYS A 1 90 ? 10.259 -5.592 -18.049 1.00 91.81 90 LYS A C 1
ATOM 721 O O . LYS A 1 90 ? 9.393 -5.731 -17.194 1.00 91.81 90 LYS A O 1
ATOM 726 N N . ASP A 1 91 ? 10.830 -4.416 -18.312 1.00 92.69 91 ASP A N 1
ATOM 727 C CA . ASP A 1 91 ? 10.533 -3.176 -17.593 1.00 92.69 91 ASP A CA 1
ATOM 728 C C . ASP A 1 91 ? 9.037 -2.828 -17.600 1.00 92.69 91 ASP A C 1
ATOM 730 O O . ASP A 1 91 ? 8.464 -2.555 -16.548 1.00 92.69 91 ASP A O 1
ATOM 734 N N . ALA A 1 92 ? 8.382 -2.845 -18.770 1.00 93.12 92 ALA A N 1
ATOM 735 C CA . ALA A 1 92 ? 6.966 -2.492 -18.879 1.00 93.12 92 ALA A CA 1
ATOM 736 C C . ALA A 1 92 ? 6.083 -3.471 -18.094 1.00 93.12 92 ALA A C 1
ATOM 738 O O . ALA A 1 92 ? 5.144 -3.059 -17.412 1.00 93.12 92 ALA A O 1
ATOM 739 N N . VAL A 1 93 ? 6.395 -4.768 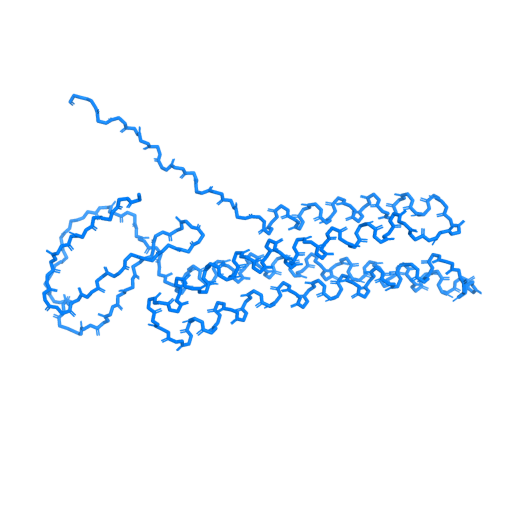-18.172 1.00 93.31 93 VAL A N 1
ATOM 740 C CA . VAL A 1 93 ? 5.679 -5.814 -17.429 1.00 93.31 93 VAL A CA 1
ATOM 741 C C . VAL A 1 93 ? 5.860 -5.618 -15.925 1.00 93.31 93 VAL A C 1
ATOM 743 O O . VAL A 1 93 ? 4.868 -5.579 -15.195 1.00 93.31 93 VAL A O 1
ATOM 746 N N . THR A 1 94 ? 7.102 -5.436 -15.477 1.00 95.56 94 THR A N 1
ATOM 747 C CA . THR A 1 94 ? 7.446 -5.271 -14.064 1.00 95.56 94 THR A CA 1
ATOM 748 C C . THR A 1 94 ? 6.803 -4.019 -13.471 1.00 95.56 94 THR A C 1
ATOM 750 O O . THR A 1 94 ? 6.140 -4.098 -12.437 1.00 95.56 94 THR A O 1
ATOM 753 N N . VAL A 1 95 ? 6.913 -2.867 -14.139 1.00 95.75 95 VAL A N 1
ATOM 754 C CA . VAL A 1 95 ? 6.317 -1.605 -13.668 1.00 95.75 95 VAL A CA 1
ATOM 755 C C . VAL A 1 95 ? 4.790 -1.688 -13.635 1.00 95.75 95 VAL A C 1
ATOM 757 O O . VAL A 1 95 ? 4.165 -1.232 -12.675 1.00 95.75 95 VAL A O 1
ATOM 760 N N . ARG A 1 96 ? 4.165 -2.320 -14.639 1.00 96.00 96 ARG A N 1
ATOM 761 C CA . ARG A 1 96 ? 2.712 -2.534 -14.648 1.00 96.00 96 ARG A CA 1
ATOM 762 C C . ARG A 1 96 ? 2.262 -3.387 -13.463 1.00 96.00 96 ARG A C 1
ATOM 764 O O . ARG A 1 96 ? 1.261 -3.058 -12.830 1.00 96.00 96 ARG A O 1
ATOM 771 N N . GLU A 1 97 ? 2.972 -4.471 -13.169 1.00 97.69 97 GLU A N 1
ATOM 772 C CA . GLU A 1 97 ? 2.651 -5.343 -12.037 1.00 97.69 97 GLU A CA 1
ATOM 773 C C . GLU A 1 97 ? 2.865 -4.631 -10.691 1.00 97.69 97 GLU A C 1
ATOM 775 O O . GLU A 1 97 ? 2.008 -4.728 -9.814 1.00 97.69 97 GLU A O 1
ATOM 780 N N . ILE A 1 98 ? 3.926 -3.828 -10.546 1.00 98.25 98 ILE A N 1
ATOM 781 C CA . ILE A 1 98 ? 4.116 -2.958 -9.371 1.00 98.25 98 ILE A CA 1
ATOM 782 C C . ILE A 1 98 ? 2.924 -2.004 -9.209 1.00 98.25 98 ILE A C 1
ATOM 784 O O . ILE A 1 98 ? 2.357 -1.918 -8.121 1.00 98.25 98 ILE A O 1
ATOM 788 N N . GLY A 1 99 ? 2.474 -1.352 -10.287 1.00 98.19 99 GLY A N 1
ATOM 789 C CA . GLY A 1 99 ? 1.296 -0.478 -10.264 1.00 98.19 99 GLY A CA 1
ATOM 790 C C . GLY A 1 99 ? 0.008 -1.193 -9.833 1.00 98.19 99 GLY A C 1
ATOM 791 O O . GLY A 1 99 ? -0.769 -0.659 -9.039 1.00 98.19 99 GLY A O 1
ATOM 792 N N . LEU A 1 100 ? -0.216 -2.427 -10.297 1.00 98.31 100 LEU A N 1
ATOM 793 C CA . LEU A 1 100 ? -1.365 -3.238 -9.875 1.00 98.31 100 LEU A CA 1
ATOM 794 C C . LEU A 1 100 ? -1.301 -3.601 -8.389 1.00 98.31 100 LEU A C 1
ATOM 796 O O . LEU A 1 100 ? -2.326 -3.555 -7.704 1.00 98.31 100 LEU A O 1
ATOM 800 N N . ARG A 1 101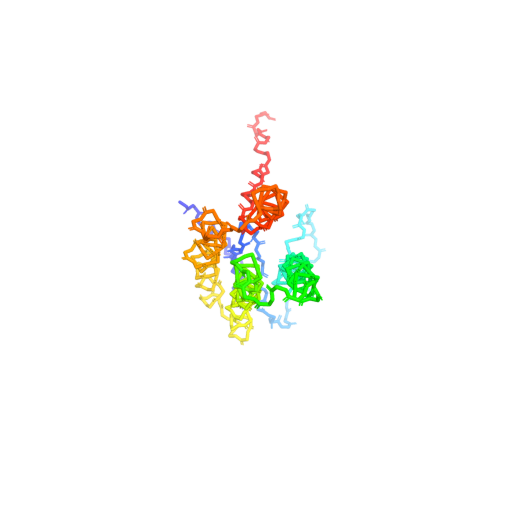 ? -0.110 -3.915 -7.878 1.00 98.62 101 ARG A N 1
ATOM 801 C CA . ARG A 1 101 ? 0.091 -4.199 -6.454 1.00 98.62 101 ARG A CA 1
ATOM 802 C C . ARG A 1 101 ? -0.091 -2.954 -5.596 1.00 98.62 101 ARG A C 1
ATOM 804 O O . ARG A 1 101 ? -0.769 -3.029 -4.582 1.00 98.62 101 ARG A O 1
ATOM 811 N N . LEU A 1 102 ? 0.403 -1.792 -6.017 1.00 98.69 102 LEU A N 1
ATOM 812 C CA . LEU A 1 102 ? 0.143 -0.521 -5.327 1.00 98.69 102 LEU A CA 1
ATOM 813 C C . LEU A 1 102 ? -1.362 -0.228 -5.240 1.00 98.69 102 LEU A C 1
ATOM 815 O O . LEU A 1 102 ? -1.872 0.153 -4.186 1.00 98.69 102 LEU A O 1
ATOM 819 N N . ARG A 1 103 ? -2.112 -0.504 -6.311 1.00 98.19 103 ARG A N 1
ATOM 820 C CA . ARG A 1 103 ? -3.574 -0.386 -6.286 1.00 98.19 103 ARG A CA 1
ATOM 821 C C . ARG A 1 103 ? -4.220 -1.371 -5.306 1.00 98.19 103 ARG A C 1
ATOM 823 O O . ARG A 1 103 ? -5.142 -0.998 -4.584 1.00 98.19 103 ARG A O 1
ATOM 830 N N . ALA A 1 104 ? -3.742 -2.613 -5.267 1.00 98.38 104 ALA A N 1
ATOM 831 C CA . ALA A 1 104 ? -4.200 -3.611 -4.304 1.00 98.38 104 ALA A CA 1
ATOM 832 C C . ALA A 1 104 ? -3.871 -3.223 -2.852 1.00 98.38 104 ALA A C 1
ATOM 834 O O . ALA A 1 104 ? -4.714 -3.404 -1.975 1.00 98.38 104 ALA A O 1
ATOM 835 N N . LEU A 1 105 ? -2.707 -2.615 -2.606 1.00 98.38 105 LEU A N 1
ATOM 836 C CA . LEU A 1 105 ? -2.335 -2.056 -1.307 1.00 98.38 105 LEU A CA 1
ATOM 837 C C . LEU A 1 105 ? -3.336 -0.983 -0.857 1.00 98.38 105 LEU A C 1
ATOM 839 O O . LEU A 1 105 ? -3.750 -0.992 0.299 1.00 98.38 105 LEU A O 1
ATOM 843 N N . GLY A 1 106 ? -3.795 -0.121 -1.769 1.00 97.69 106 GLY A N 1
ATOM 844 C CA . GLY A 1 106 ? -4.866 0.840 -1.482 1.00 97.69 106 GLY A CA 1
ATOM 845 C C . GLY A 1 106 ? -6.146 0.169 -0.966 1.00 97.69 106 GLY A C 1
ATOM 846 O O . GLY A 1 106 ? -6.677 0.572 0.068 1.00 97.69 106 GLY A O 1
ATOM 847 N N . TYR A 1 107 ? -6.598 -0.910 -1.617 1.00 97.38 107 TYR A N 1
ATOM 848 C CA . TYR A 1 107 ? -7.761 -1.679 -1.151 1.00 97.38 107 TYR A CA 1
ATOM 849 C C . TYR A 1 107 ? -7.528 -2.343 0.209 1.00 97.38 107 TYR A C 1
ATOM 851 O O . TYR A 1 107 ? -8.436 -2.373 1.039 1.00 97.38 107 TYR A O 1
ATOM 859 N N . LEU A 1 108 ? -6.318 -2.851 0.460 1.00 97.06 108 LEU A N 1
ATOM 860 C CA . LEU A 1 108 ? -5.974 -3.416 1.760 1.00 97.06 108 LEU A CA 1
ATOM 861 C C . LEU A 1 108 ? -6.025 -2.346 2.853 1.00 97.06 108 LEU A C 1
ATOM 863 O O . LEU A 1 108 ? -6.641 -2.587 3.884 1.00 97.06 108 LEU A O 1
ATOM 867 N N . ILE A 1 109 ? -5.474 -1.156 2.619 1.00 95.06 109 ILE A N 1
ATOM 868 C CA . ILE A 1 109 ? -5.506 -0.038 3.575 1.00 95.06 109 ILE A CA 1
ATOM 869 C C . ILE A 1 109 ? -6.944 0.429 3.843 1.00 95.06 109 ILE A C 1
ATOM 871 O O . ILE A 1 109 ? -7.307 0.699 4.988 1.00 95.06 109 ILE A O 1
ATOM 875 N N . GLU A 1 110 ? -7.801 0.481 2.821 1.00 93.69 110 GLU A N 1
ATOM 876 C CA . GLU A 1 110 ? -9.234 0.740 3.016 1.00 93.69 110 GLU A CA 1
ATOM 877 C C . GLU A 1 110 ? -9.930 -0.356 3.840 1.00 93.69 110 GLU A C 1
ATOM 879 O O . GLU A 1 110 ? -10.884 -0.061 4.557 1.00 93.69 110 GLU A O 1
ATOM 884 N N . GLY A 1 111 ? -9.445 -1.599 3.796 1.00 92.12 111 GLY A N 1
ATOM 885 C CA . GLY A 1 111 ? -9.940 -2.713 4.609 1.00 92.12 111 GLY A CA 1
ATOM 886 C C . GLY A 1 111 ? -9.963 -2.421 6.113 1.00 92.12 111 GLY A C 1
ATOM 887 O O . GLY A 1 111 ? -10.960 -2.719 6.774 1.00 92.12 111 GLY A O 1
ATOM 888 N N . GLU A 1 112 ? -8.928 -1.756 6.643 1.00 90.25 112 GLU A N 1
ATOM 889 C CA . GLU A 1 112 ? -8.867 -1.355 8.061 1.00 90.25 112 GLU A CA 1
ATOM 890 C C . GLU A 1 112 ? -10.018 -0.411 8.432 1.00 90.25 112 GLU A C 1
ATOM 892 O O . GLU A 1 112 ? -10.648 -0.559 9.480 1.00 90.25 112 GLU A O 1
ATOM 897 N N . HIS A 1 113 ? -10.396 0.484 7.515 1.00 86.81 113 HIS A N 1
ATOM 898 C CA . HIS A 1 113 ? -11.509 1.400 7.734 1.00 86.81 113 HIS A CA 1
ATOM 899 C C . HIS A 1 113 ? -12.840 0.674 7.930 1.00 86.81 113 HIS A C 1
ATOM 901 O O . HIS A 1 113 ? -13.677 1.120 8.721 1.00 86.81 113 HIS A O 1
ATOM 907 N N . TYR A 1 114 ? -13.069 -0.411 7.189 1.00 89.50 114 TYR A N 1
ATOM 908 C CA . TYR A 1 114 ? -14.318 -1.156 7.289 1.00 89.50 114 TYR A CA 1
ATOM 909 C C . TYR A 1 114 ? -14.447 -1.860 8.642 1.00 89.50 114 TYR A C 1
ATOM 911 O O . TYR A 1 114 ? -15.556 -1.921 9.171 1.00 89.50 114 TYR A O 1
ATOM 919 N N . ILE A 1 115 ? -13.334 -2.297 9.242 1.00 89.94 115 ILE A N 1
ATOM 920 C CA . ILE A 1 115 ? -13.305 -2.856 10.603 1.00 89.94 115 ILE A CA 1
ATOM 921 C C . ILE A 1 115 ? -13.786 -1.803 11.613 1.00 89.94 115 ILE A C 1
ATOM 923 O O . ILE A 1 115 ? -14.732 -2.044 12.367 1.00 89.94 115 ILE A O 1
ATOM 927 N N . ASP A 1 116 ? -13.212 -0.599 11.559 1.00 84.88 116 ASP A N 1
ATOM 928 C CA . ASP A 1 116 ? -13.617 0.529 12.408 1.00 84.88 116 ASP A CA 1
ATOM 929 C C . ASP A 1 116 ? -15.082 0.938 12.182 1.00 84.88 116 ASP A C 1
ATOM 931 O O . ASP A 1 116 ? -15.807 1.265 13.125 1.00 84.88 116 ASP A O 1
ATOM 935 N N . ARG A 1 117 ? -15.542 0.920 10.925 1.00 86.62 117 ARG A N 1
ATOM 936 C CA . ARG A 1 117 ? -16.922 1.276 10.583 1.00 86.62 117 ARG A CA 1
ATOM 937 C C . ARG A 1 117 ? -17.919 0.271 11.147 1.00 86.62 117 ARG A C 1
ATOM 939 O O . ARG A 1 117 ? -18.935 0.691 11.686 1.00 86.62 117 ARG A O 1
ATOM 946 N N . ILE A 1 118 ? -17.635 -1.028 11.061 1.00 88.00 118 ILE A N 1
ATOM 947 C CA . ILE A 1 118 ? -18.492 -2.067 11.646 1.00 88.00 118 ILE A CA 1
ATOM 948 C C . ILE A 1 118 ? -18.633 -1.842 13.155 1.00 88.00 118 ILE A C 1
ATOM 950 O O . ILE A 1 1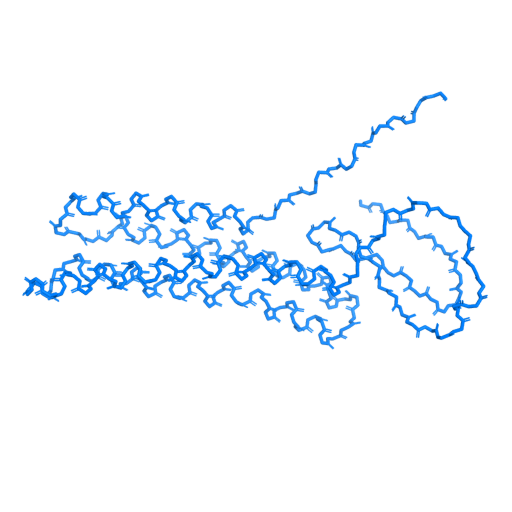18 ? -19.748 -1.847 13.672 1.00 88.00 118 ILE A O 1
ATOM 954 N N . ALA A 1 119 ? -17.531 -1.568 13.857 1.00 86.44 119 ALA A N 1
ATOM 955 C CA . ALA A 1 119 ? -17.578 -1.272 15.288 1.00 86.44 119 ALA A CA 1
ATOM 956 C C . ALA A 1 119 ? -18.408 -0.024 15.607 1.00 86.44 119 ALA A C 1
ATOM 958 O O . ALA A 1 119 ? -19.200 -0.025 16.552 1.00 86.44 119 ALA A O 1
ATOM 959 N N . PHE A 1 120 ? -18.262 1.019 14.785 1.00 82.69 120 PHE A N 1
ATOM 960 C CA . PHE A 1 120 ? -19.033 2.248 14.917 1.00 82.69 120 PHE A CA 1
ATOM 961 C C . PHE A 1 120 ? -20.542 2.028 14.764 1.00 82.69 120 PHE A C 1
ATOM 963 O O . PHE A 1 120 ? -21.313 2.611 15.521 1.00 82.69 120 PHE A O 1
ATOM 970 N N . GLU A 1 121 ? -20.972 1.185 13.823 1.00 87.12 121 GLU A N 1
ATOM 971 C CA . GLU A 1 121 ? -22.395 0.867 13.634 1.00 87.12 121 GLU A CA 1
ATOM 972 C C . GLU A 1 121 ? -22.950 0.004 14.781 1.00 87.12 121 GLU A C 1
ATOM 974 O O . GLU A 1 121 ? -24.106 0.157 15.167 1.00 87.12 121 GLU A O 1
ATOM 979 N N . LEU A 1 122 ? -22.130 -0.881 15.362 1.00 87.56 122 LEU A N 1
ATOM 980 C CA . LEU A 1 122 ? -22.546 -1.753 16.467 1.00 87.56 122 LEU A CA 1
ATOM 981 C C . LEU A 1 122 ? -22.670 -1.017 17.808 1.00 87.56 122 LEU A C 1
ATOM 983 O O . LEU A 1 122 ? -23.472 -1.420 18.645 1.00 87.56 122 LEU A O 1
ATOM 987 N N . GLN A 1 123 ? -21.889 0.046 18.023 1.00 81.81 123 GLN A N 1
ATOM 988 C CA . GLN A 1 123 ? -21.952 0.914 19.210 1.00 81.81 123 GLN A CA 1
ATOM 989 C C . GLN A 1 123 ? -21.792 0.195 20.564 1.00 81.81 123 GLN A C 1
ATOM 991 O O . GLN A 1 123 ? -22.162 0.740 21.604 1.00 81.81 123 GLN A O 1
ATOM 996 N N . THR A 1 124 ? -21.194 -0.999 20.586 1.00 82.06 124 THR A N 1
ATOM 997 C CA . THR A 1 124 ? -20.896 -1.735 21.821 1.00 82.06 124 THR A CA 1
ATOM 998 C C . THR A 1 124 ? -19.426 -1.623 22.186 1.00 82.06 124 THR A C 1
A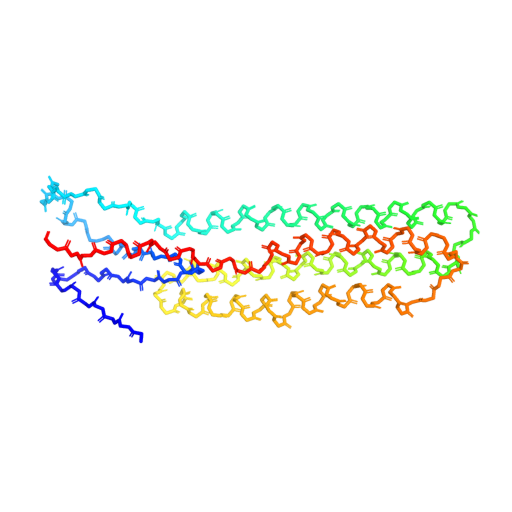TOM 1000 O O . THR A 1 124 ? -18.548 -1.509 21.328 1.00 82.06 124 THR A O 1
ATOM 1003 N N . ARG A 1 125 ? -19.137 -1.676 23.488 1.00 79.75 125 ARG A N 1
ATOM 1004 C CA . ARG A 1 125 ? -17.761 -1.661 23.991 1.00 79.75 125 ARG A CA 1
ATOM 1005 C C . ARG A 1 125 ? -16.962 -2.830 23.422 1.00 79.75 125 ARG A C 1
ATOM 1007 O O . ARG A 1 125 ? -15.833 -2.635 22.986 1.00 79.75 125 ARG A O 1
ATOM 1014 N N . GLU A 1 126 ? -17.556 -4.016 23.429 1.00 87.12 126 GLU A N 1
ATOM 1015 C CA . GLU A 1 126 ? -16.956 -5.252 22.939 1.00 87.12 126 GLU A CA 1
ATOM 1016 C C . GLU A 1 126 ? -16.584 -5.113 21.461 1.00 87.12 126 GLU A C 1
ATOM 1018 O O . GLU A 1 126 ? -15.452 -5.415 21.096 1.00 87.12 126 GLU A O 1
ATOM 1023 N N . ALA A 1 127 ? -17.477 -4.557 20.630 1.00 85.12 127 ALA A N 1
ATOM 1024 C CA . ALA A 1 127 ? -17.189 -4.332 19.217 1.00 85.12 127 ALA A CA 1
ATOM 1025 C C . ALA A 1 127 ? -15.997 -3.392 19.009 1.00 85.12 127 ALA A C 1
ATOM 1027 O O . ALA A 1 127 ? -15.141 -3.686 18.181 1.00 85.12 127 ALA A O 1
ATOM 1028 N N . TYR A 1 128 ? -15.895 -2.296 19.767 1.00 81.38 128 TYR A N 1
ATOM 1029 C CA . TYR A 1 128 ? -14.757 -1.385 19.637 1.00 81.38 128 TYR A CA 1
ATOM 1030 C C . TYR A 1 128 ? -13.432 -1.989 20.115 1.00 81.38 128 TYR A C 1
ATOM 1032 O O . TYR A 1 128 ? -12.404 -1.761 19.478 1.00 81.38 128 TYR A O 1
ATOM 1040 N N . VAL A 1 129 ? -13.435 -2.748 21.217 1.00 82.94 129 VAL A N 1
ATOM 1041 C CA . VAL A 1 129 ? -12.224 -3.430 21.711 1.00 82.94 129 VAL A CA 1
ATOM 1042 C C . VAL A 1 129 ? -11.749 -4.450 20.681 1.00 82.94 129 VAL A C 1
ATOM 1044 O O . VAL A 1 129 ? -10.599 -4.393 20.249 1.00 82.94 129 VAL A O 1
ATOM 1047 N N . THR A 1 130 ? -12.651 -5.322 20.228 1.00 88.75 130 THR A N 1
ATOM 1048 C CA . THR A 1 130 ? -12.334 -6.340 19.224 1.00 88.75 130 THR A CA 1
ATOM 1049 C C . THR A 1 130 ? -11.886 -5.707 17.912 1.00 88.75 130 THR A C 1
ATOM 1051 O O . THR A 1 130 ? -10.889 -6.133 17.343 1.00 88.75 130 THR A O 1
ATOM 1054 N N . ALA A 1 131 ? -12.562 -4.662 17.435 1.00 87.19 131 ALA A N 1
ATOM 1055 C CA . ALA A 1 131 ? -12.171 -3.990 16.201 1.00 87.19 131 ALA A CA 1
ATOM 1056 C C . ALA A 1 131 ? -10.789 -3.346 16.293 1.00 87.19 131 ALA A C 1
ATOM 1058 O O . ALA A 1 131 ? -10.041 -3.420 15.329 1.00 87.19 131 ALA A O 1
ATOM 1059 N N . ASN A 1 132 ? -10.412 -2.776 17.440 1.00 84.31 132 ASN A N 1
ATOM 1060 C CA . ASN A 1 132 ? -9.072 -2.225 17.621 1.00 84.31 132 ASN A CA 1
ATOM 1061 C C . ASN A 1 132 ? -7.986 -3.317 17.554 1.00 84.31 132 ASN A C 1
ATOM 1063 O O . ASN A 1 132 ? -6.965 -3.129 16.895 1.00 84.31 132 ASN A O 1
ATOM 1067 N N . GLU A 1 133 ? -8.214 -4.468 18.192 1.00 88.12 133 GLU A N 1
ATOM 1068 C CA . GLU A 1 133 ? -7.295 -5.615 18.134 1.00 88.12 133 GLU A CA 1
ATOM 1069 C C . GLU A 1 133 ? -7.187 -6.186 16.715 1.00 88.12 133 GLU A C 1
ATOM 1071 O O . GLU A 1 133 ? -6.083 -6.406 16.214 1.00 88.12 133 GLU A O 1
ATOM 1076 N N . VAL A 1 134 ? -8.332 -6.371 16.051 1.00 91.50 134 VAL A N 1
ATOM 1077 C CA . VAL A 1 134 ? -8.407 -6.899 14.684 1.00 91.50 134 VAL A CA 1
ATOM 1078 C C . VAL A 1 134 ? -7.805 -5.916 13.683 1.00 91.50 134 VAL A C 1
ATOM 1080 O O . VAL A 1 134 ? -7.071 -6.348 12.806 1.00 91.50 134 VAL A O 1
ATOM 1083 N N . ALA A 1 135 ? -8.050 -4.610 13.815 1.00 89.38 135 ALA A N 1
ATOM 1084 C CA . ALA A 1 135 ? -7.465 -3.583 12.954 1.00 89.38 135 ALA A CA 1
ATOM 1085 C C . ALA A 1 135 ? -5.936 -3.568 13.060 1.00 89.38 135 ALA A C 1
ATOM 1087 O O . ALA A 1 135 ? -5.255 -3.532 12.037 1.00 89.38 135 ALA A O 1
ATOM 1088 N N . ARG A 1 136 ? -5.389 -3.660 14.281 1.00 87.38 136 ARG A N 1
ATOM 1089 C CA . ARG A 1 136 ? -3.938 -3.742 14.484 1.00 87.38 136 ARG A CA 1
ATOM 1090 C C . ARG A 1 136 ? -3.353 -4.993 13.826 1.00 87.38 136 ARG A C 1
ATOM 1092 O O . ARG A 1 136 ? -2.434 -4.872 13.025 1.00 87.38 136 ARG A O 1
ATOM 1099 N N . ALA A 1 137 ? -3.924 -6.165 14.110 1.00 91.31 137 ALA A N 1
ATOM 1100 C CA . ALA A 1 137 ? -3.473 -7.419 13.507 1.00 91.31 137 ALA A CA 1
ATOM 1101 C C . ALA A 1 137 ? -3.602 -7.395 11.975 1.00 91.31 137 ALA A C 1
ATOM 1103 O O . ALA A 1 137 ? -2.712 -7.841 11.267 1.00 91.31 137 ALA A O 1
ATOM 1104 N N . TYR A 1 138 ? -4.679 -6.817 11.444 1.00 94.31 138 TYR A N 1
ATOM 1105 C CA . TYR A 1 138 ? -4.892 -6.669 10.008 1.00 94.31 138 TYR A CA 1
ATOM 1106 C C . TYR A 1 138 ? -3.811 -5.798 9.349 1.00 94.31 138 TYR A C 1
ATOM 1108 O O . TYR A 1 138 ? -3.281 -6.159 8.296 1.00 94.31 138 TYR A O 1
ATOM 1116 N N . VAL A 1 139 ? -3.438 -4.675 9.969 1.00 92.44 139 VAL A N 1
ATOM 1117 C CA . VAL A 1 139 ? -2.346 -3.831 9.463 1.00 92.44 139 VAL A CA 1
ATOM 1118 C C . VAL A 1 139 ? -1.013 -4.582 9.511 1.00 92.44 139 VAL A C 1
ATOM 1120 O O . VAL A 1 139 ? -0.339 -4.667 8.486 1.00 92.44 139 VAL A O 1
ATOM 1123 N N . GLU A 1 140 ? -0.663 -5.170 10.656 1.00 91.00 140 GLU A N 1
ATOM 1124 C CA . GLU A 1 140 ? 0.612 -5.874 10.863 1.00 91.00 140 GLU A CA 1
ATOM 1125 C C . GLU A 1 140 ? 0.760 -7.111 9.960 1.00 91.00 140 GLU A C 1
ATOM 1127 O O . GLU A 1 140 ? 1.787 -7.299 9.306 1.00 91.00 140 GLU A O 1
ATOM 1132 N N . ASP A 1 141 ? -0.275 -7.947 9.881 1.00 92.00 141 ASP A N 1
ATOM 1133 C CA . ASP A 1 141 ? -0.192 -9.253 9.227 1.00 92.00 141 ASP A CA 1
ATOM 1134 C C . ASP A 1 141 ? -0.574 -9.234 7.748 1.00 92.00 141 ASP A C 1
ATOM 1136 O O . ASP A 1 141 ? -0.160 -10.133 7.010 1.00 92.00 141 ASP A O 1
ATOM 1140 N N . MET A 1 142 ? -1.353 -8.244 7.299 1.00 95.00 142 MET A N 1
ATOM 1141 C CA . MET A 1 142 ? -1.777 -8.144 5.901 1.00 95.00 142 MET A CA 1
ATOM 1142 C C . MET A 1 142 ? -1.189 -6.927 5.201 1.00 95.00 142 MET A C 1
ATOM 1144 O O . MET A 1 142 ? -0.535 -7.091 4.174 1.00 95.00 142 MET A O 1
ATOM 1148 N N . VAL A 1 143 ? -1.411 -5.718 5.722 1.00 96.31 143 VAL A N 1
ATOM 1149 C CA . VAL A 1 143 ? -1.048 -4.485 5.003 1.00 96.31 143 VAL A CA 1
ATOM 1150 C C . VAL A 1 143 ? 0.469 -4.332 4.892 1.00 96.31 143 VAL A C 1
ATOM 1152 O O . VAL A 1 143 ? 0.975 -4.191 3.779 1.00 96.31 143 VAL A O 1
ATOM 1155 N N . LEU A 1 144 ? 1.195 -4.404 6.013 1.00 95.31 144 LEU A N 1
ATOM 1156 C CA . LEU A 1 144 ? 2.651 -4.221 6.027 1.00 95.31 144 LEU A CA 1
ATOM 1157 C C . LEU A 1 144 ? 3.363 -5.332 5.249 1.00 95.31 144 LEU A C 1
ATOM 1159 O O . LEU A 1 144 ? 4.177 -5.052 4.375 1.00 95.31 144 LEU A O 1
ATOM 1163 N N . ARG A 1 145 ? 2.963 -6.594 5.448 1.00 95.62 145 ARG A N 1
ATOM 1164 C CA . ARG A 1 145 ? 3.532 -7.716 4.681 1.00 95.62 145 ARG A CA 1
ATOM 1165 C C . ARG A 1 145 ? 3.289 -7.588 3.178 1.00 95.62 145 ARG A C 1
ATOM 1167 O O . ARG A 1 145 ? 4.142 -7.972 2.378 1.00 95.62 145 ARG A O 1
ATOM 1174 N N . TYR A 1 146 ? 2.120 -7.085 2.776 1.00 98.00 146 TYR A N 1
ATOM 1175 C CA . TYR A 1 146 ? 1.828 -6.860 1.365 1.00 98.00 146 TYR A CA 1
ATOM 1176 C C . TYR A 1 146 ? 2.688 -5.730 0.794 1.00 98.00 146 TYR A C 1
ATOM 1178 O O . TYR A 1 146 ? 3.218 -5.882 -0.305 1.00 98.00 146 TYR A O 1
ATOM 1186 N N . LEU A 1 147 ? 2.862 -4.640 1.550 1.00 97.56 147 LEU A N 1
ATOM 1187 C CA . LEU A 1 147 ? 3.743 -3.522 1.210 1.00 97.56 147 LEU A CA 1
ATOM 1188 C C . LEU A 1 147 ? 5.184 -3.999 0.978 1.00 97.56 147 LEU A C 1
ATOM 1190 O O . LEU A 1 147 ? 5.729 -3.750 -0.099 1.00 97.56 147 LEU A O 1
ATOM 1194 N N . ASP A 1 148 ? 5.756 -4.768 1.907 1.00 95.56 148 ASP A N 1
ATOM 1195 C CA . ASP A 1 148 ? 7.104 -5.343 1.765 1.00 95.56 148 ASP A CA 1
ATOM 1196 C C . ASP A 1 148 ? 7.215 -6.226 0.512 1.00 95.56 148 ASP A C 1
ATOM 1198 O O . ASP A 1 148 ? 8.213 -6.215 -0.219 1.00 95.56 148 ASP A O 1
ATOM 1202 N N . GLY A 1 149 ? 6.143 -6.965 0.215 1.00 97.75 149 GLY A N 1
ATOM 1203 C CA . GLY A 1 149 ? 6.027 -7.805 -0.971 1.00 97.75 149 GLY A CA 1
ATOM 1204 C C . GLY A 1 149 ? 6.071 -7.037 -2.298 1.00 97.75 149 GLY A C 1
ATOM 1205 O O . GLY A 1 149 ? 6.468 -7.618 -3.311 1.00 97.75 149 GLY A O 1
ATOM 1206 N N . ILE A 1 150 ? 5.699 -5.752 -2.326 1.00 98.19 150 ILE A N 1
ATOM 1207 C CA . ILE A 1 150 ? 5.811 -4.902 -3.526 1.00 98.19 150 ILE A CA 1
ATOM 1208 C C . ILE A 1 150 ? 7.281 -4.646 -3.843 1.00 98.19 150 ILE A C 1
ATOM 1210 O O . ILE A 1 150 ? 7.723 -4.851 -4.976 1.00 98.19 150 ILE A O 1
ATOM 1214 N N . LEU A 1 151 ? 8.047 -4.238 -2.832 1.00 93.75 151 LEU A N 1
ATOM 1215 C CA . LEU A 1 151 ? 9.461 -3.937 -2.995 1.00 93.75 151 LEU A CA 1
ATOM 1216 C C . LEU A 1 151 ? 10.265 -5.201 -3.317 1.00 93.75 151 LEU A C 1
ATOM 1218 O O . LEU A 1 151 ? 11.111 -5.190 -4.213 1.00 93.75 151 LEU A O 1
ATOM 1222 N N . LEU A 1 152 ? 9.960 -6.309 -2.634 1.00 97.00 152 LEU A N 1
ATOM 1223 C CA . LEU A 1 152 ? 10.564 -7.608 -2.919 1.00 97.00 152 LEU A CA 1
ATOM 1224 C C . LEU A 1 152 ? 10.304 -8.040 -4.365 1.00 97.00 152 LEU A C 1
ATOM 1226 O O . LEU A 1 152 ? 11.233 -8.471 -5.048 1.00 97.00 152 LEU A O 1
ATOM 1230 N N . TYR A 1 153 ? 9.066 -7.880 -4.845 1.00 97.75 153 TYR A N 1
ATOM 1231 C CA . TYR A 1 153 ? 8.723 -8.172 -6.232 1.00 97.75 153 TYR A CA 1
ATOM 1232 C C . TYR A 1 153 ? 9.571 -7.342 -7.200 1.00 97.75 153 TYR A C 1
ATOM 1234 O O . TYR A 1 153 ? 10.175 -7.908 -8.108 1.00 97.75 153 TYR A O 1
ATOM 1242 N N . GLY A 1 154 ? 9.695 -6.029 -6.982 1.00 94.62 154 GLY A N 1
ATOM 1243 C CA . GLY A 1 154 ? 10.527 -5.167 -7.826 1.00 94.62 154 GLY A CA 1
ATOM 1244 C C . GLY A 1 154 ? 12.001 -5.594 -7.864 1.00 94.62 154 GLY A C 1
ATOM 1245 O O . GLY A 1 154 ? 12.592 -5.648 -8.944 1.00 94.62 154 GLY A O 1
ATOM 1246 N N . LYS A 1 155 ? 12.567 -5.967 -6.705 1.00 94.38 155 LYS A N 1
ATOM 1247 C CA . LYS A 1 155 ? 13.961 -6.432 -6.554 1.00 94.38 155 LYS A CA 1
ATOM 1248 C C . LYS A 1 155 ? 14.223 -7.796 -7.215 1.00 94.38 155 LYS A C 1
ATOM 1250 O O . LYS A 1 155 ? 15.337 -8.034 -7.671 1.00 94.38 155 LYS A O 1
ATOM 1255 N N . GLN A 1 156 ? 13.229 -8.686 -7.255 1.00 96.12 156 GLN A N 1
ATOM 1256 C CA . GLN A 1 156 ? 13.348 -10.038 -7.829 1.00 96.12 156 GLN A CA 1
ATOM 1257 C C . GLN A 1 156 ? 12.912 -10.138 -9.295 1.00 96.12 156 GLN A C 1
ATOM 1259 O O . GLN A 1 156 ? 13.180 -11.147 -9.945 1.00 96.12 156 GLN A O 1
ATOM 1264 N N . SER A 1 157 ? 12.211 -9.126 -9.802 1.00 95.75 157 SER A N 1
ATOM 1265 C CA . SER A 1 157 ? 11.726 -9.110 -11.178 1.00 95.75 157 SER A CA 1
ATOM 1266 C C . SER A 1 157 ? 12.856 -8.885 -12.172 1.00 95.75 157 SER A C 1
ATOM 1268 O O . SER A 1 157 ? 13.909 -8.337 -11.846 1.00 95.75 157 SER A O 1
ATOM 1270 N N . GLU A 1 158 ? 12.620 -9.296 -13.411 1.00 93.50 158 GLU A N 1
ATOM 1271 C CA . GLU A 1 158 ? 13.556 -9.039 -14.493 1.00 93.50 158 GLU A CA 1
ATOM 1272 C C . GLU A 1 158 ? 13.382 -7.613 -15.038 1.00 93.50 158 GLU A C 1
ATOM 1274 O O . GLU A 1 158 ? 12.266 -7.098 -15.151 1.00 93.50 158 GLU A O 1
ATOM 1279 N N . TRP A 1 159 ? 14.507 -7.001 -15.398 1.00 94.12 159 TRP A N 1
ATOM 1280 C CA . TRP A 1 159 ? 14.601 -5.666 -15.982 1.00 94.12 159 TRP A CA 1
ATOM 1281 C C . TRP A 1 159 ? 15.552 -5.726 -17.177 1.00 94.12 159 TRP A C 1
ATOM 1283 O O . TRP A 1 159 ? 16.539 -6.462 -17.145 1.00 94.12 159 TRP A O 1
ATOM 1293 N N . ASP A 1 160 ? 15.239 -4.972 -18.222 1.00 92.62 160 ASP A N 1
ATOM 1294 C CA . ASP A 1 160 ? 16.100 -4.782 -19.389 1.00 92.62 160 ASP A CA 1
ATOM 1295 C C . ASP A 1 160 ? 17.042 -3.579 -19.185 1.00 92.62 160 ASP A C 1
ATOM 1297 O O . ASP A 1 160 ? 18.179 -3.598 -19.655 1.00 92.62 160 ASP A O 1
ATOM 1301 N N . ASP A 1 161 ? 16.587 -2.542 -18.468 1.00 91.75 161 ASP A N 1
ATOM 1302 C CA . ASP A 1 161 ? 17.344 -1.319 -18.177 1.00 91.75 161 ASP A CA 1
ATOM 1303 C C . ASP A 1 161 ? 17.731 -1.245 -16.689 1.00 91.75 161 ASP A C 1
ATOM 1305 O O . ASP A 1 161 ? 16.936 -0.886 -15.814 1.00 91.75 161 ASP A O 1
ATOM 1309 N N . ASP A 1 162 ? 18.991 -1.571 -16.399 1.00 91.88 162 ASP A N 1
ATOM 1310 C CA . ASP A 1 162 ? 19.544 -1.574 -15.042 1.00 91.88 162 ASP A CA 1
ATOM 1311 C C . ASP A 1 162 ? 19.574 -0.183 -14.390 1.00 91.88 162 ASP A C 1
ATOM 1313 O O . ASP A 1 162 ? 19.399 -0.075 -13.171 1.00 91.88 162 ASP A O 1
ATOM 1317 N N . ALA A 1 163 ? 19.782 0.878 -15.176 1.00 92.88 163 ALA A N 1
ATOM 1318 C CA . ALA A 1 163 ? 19.815 2.244 -14.659 1.00 92.88 163 ALA A CA 1
ATOM 13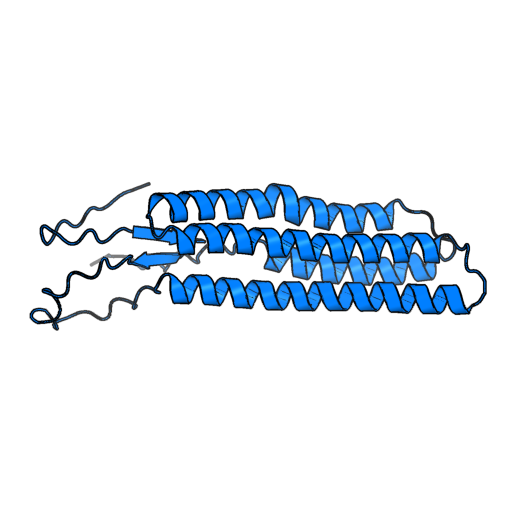19 C C . ALA A 1 163 ? 18.410 2.681 -14.233 1.00 92.88 163 ALA A C 1
ATOM 1321 O O . ALA A 1 163 ? 18.222 3.183 -13.123 1.00 92.88 163 ALA A O 1
ATOM 1322 N N . ARG A 1 164 ? 17.409 2.391 -15.069 1.00 92.44 164 ARG A N 1
ATOM 1323 C CA . ARG A 1 164 ? 15.996 2.625 -14.753 1.00 92.44 164 ARG A CA 1
ATOM 1324 C C . ARG A 1 164 ? 15.524 1.807 -13.565 1.00 92.44 164 ARG A C 1
ATOM 1326 O O . ARG A 1 164 ? 14.838 2.352 -12.704 1.00 92.44 164 ARG A O 1
ATOM 1333 N N . ARG A 1 165 ? 15.897 0.523 -13.496 1.00 94.50 165 ARG A N 1
ATOM 1334 C CA . ARG A 1 165 ? 15.614 -0.326 -12.332 1.00 94.50 165 ARG A CA 1
ATOM 1335 C C . ARG A 1 165 ? 16.108 0.348 -11.057 1.00 94.50 165 ARG A C 1
ATOM 1337 O O . ARG A 1 165 ? 15.350 0.465 -10.100 1.00 94.50 165 ARG A O 1
ATOM 1344 N N . ALA A 1 166 ? 17.373 0.769 -11.037 1.00 95.75 166 ALA A N 1
ATOM 1345 C CA . ALA A 1 166 ? 17.981 1.366 -9.855 1.00 95.75 166 ALA A CA 1
ATOM 1346 C C . ALA A 1 166 ? 17.286 2.675 -9.452 1.00 95.75 166 ALA A C 1
ATOM 1348 O O . ALA A 1 166 ? 16.939 2.836 -8.283 1.00 95.75 166 ALA A O 1
ATOM 1349 N N . GLU A 1 167 ? 17.038 3.576 -10.407 1.00 96.31 167 GLU A N 1
ATOM 1350 C CA . GLU A 1 167 ? 16.354 4.850 -10.157 1.00 96.31 167 GLU A CA 1
ATOM 1351 C C . GLU A 1 167 ? 14.937 4.629 -9.610 1.00 96.31 167 GLU A C 1
ATOM 1353 O O . GLU A 1 167 ? 14.592 5.142 -8.544 1.00 96.31 167 GLU A O 1
ATOM 1358 N N . TYR A 1 168 ? 14.137 3.811 -10.299 1.00 96.62 168 TYR A N 1
ATOM 1359 C CA . TYR A 1 168 ? 12.742 3.585 -9.937 1.00 96.62 168 TYR A CA 1
ATOM 1360 C C . TYR A 1 168 ? 12.597 2.856 -8.599 1.00 96.62 168 TYR A C 1
ATOM 1362 O O . TYR A 1 168 ? 11.805 3.281 -7.760 1.00 96.62 168 TYR A O 1
ATOM 1370 N N . LEU A 1 169 ? 13.368 1.786 -8.362 1.00 97.12 169 LEU A N 1
ATOM 1371 C CA . LEU A 1 169 ? 13.275 1.040 -7.105 1.00 97.12 169 LEU A CA 1
ATOM 1372 C C . LEU A 1 169 ? 13.772 1.852 -5.908 1.00 97.12 169 LEU A C 1
ATOM 1374 O O . LEU A 1 169 ? 13.196 1.718 -4.836 1.00 97.12 169 LEU A O 1
ATOM 1378 N N . THR A 1 170 ? 14.775 2.719 -6.084 1.00 97.75 170 THR A N 1
ATOM 1379 C CA . THR A 1 170 ? 15.243 3.609 -5.006 1.00 97.75 170 THR A CA 1
ATOM 1380 C C . THR A 1 170 ? 14.154 4.602 -4.603 1.00 97.75 170 THR A C 1
ATOM 1382 O O . THR A 1 170 ? 13.893 4.786 -3.415 1.00 97.75 170 THR A O 1
ATOM 1385 N N . ALA A 1 171 ? 13.491 5.224 -5.584 1.00 97.62 171 ALA A N 1
ATOM 1386 C CA . ALA A 1 171 ? 12.391 6.146 -5.316 1.00 97.62 171 ALA A CA 1
ATOM 1387 C C . ALA A 1 171 ? 11.193 5.426 -4.675 1.00 97.62 171 ALA A C 1
ATOM 1389 O O . ALA A 1 171 ? 10.653 5.892 -3.672 1.00 97.62 171 ALA A O 1
ATOM 1390 N N . LEU A 1 172 ? 10.824 4.257 -5.212 1.00 98.06 172 LEU A N 1
ATOM 1391 C CA . LEU A 1 172 ? 9.735 3.437 -4.689 1.00 98.06 172 LEU A CA 1
ATOM 1392 C C . LEU A 1 172 ? 9.999 2.994 -3.244 1.00 98.06 172 LEU A C 1
ATOM 1394 O O . LEU A 1 172 ? 9.103 3.099 -2.414 1.00 98.06 172 LEU A O 1
ATOM 1398 N N . GLU A 1 173 ? 11.210 2.524 -2.935 1.00 98.00 173 GLU A N 1
ATOM 1399 C CA . GLU A 1 173 ? 11.615 2.122 -1.581 1.00 98.00 173 GLU A CA 1
ATOM 1400 C C . GLU A 1 173 ? 11.451 3.281 -0.596 1.00 98.00 173 GLU A C 1
ATOM 1402 O O . GLU A 1 173 ? 10.771 3.121 0.412 1.00 98.00 173 GLU A O 1
ATOM 1407 N N . ALA A 1 174 ? 11.957 4.472 -0.930 1.00 97.50 174 ALA A N 1
ATOM 1408 C CA . ALA A 1 174 ? 11.815 5.648 -0.074 1.00 97.50 174 ALA A CA 1
ATOM 1409 C C . ALA A 1 174 ? 10.341 5.986 0.225 1.00 97.50 174 ALA A C 1
ATOM 1411 O O . ALA A 1 174 ? 9.976 6.209 1.378 1.00 97.50 174 ALA A O 1
ATOM 1412 N N . SER A 1 175 ? 9.471 5.978 -0.789 1.00 97.56 175 SER A N 1
ATOM 1413 C CA . SER A 1 175 ? 8.046 6.270 -0.589 1.00 97.56 175 SER A CA 1
ATOM 1414 C C . SER A 1 175 ? 7.294 5.164 0.158 1.00 97.56 175 SER A C 1
ATOM 1416 O O . SER A 1 175 ? 6.387 5.456 0.940 1.00 97.56 175 SER A O 1
ATOM 1418 N N . LEU A 1 176 ? 7.646 3.894 -0.061 1.00 96.75 176 LEU A N 1
ATOM 1419 C CA . LEU A 1 176 ? 7.043 2.781 0.671 1.00 96.75 176 LEU A CA 1
ATOM 1420 C C . LEU A 1 176 ? 7.461 2.780 2.146 1.00 96.75 176 LEU A C 1
ATOM 1422 O O . LEU A 1 176 ? 6.620 2.482 2.987 1.00 96.75 176 LEU A O 1
ATOM 1426 N N . GLU A 1 177 ? 8.687 3.190 2.476 1.00 96.19 177 GLU A N 1
ATOM 1427 C CA . GLU A 1 177 ? 9.140 3.364 3.865 1.00 96.19 177 GLU A CA 1
ATOM 1428 C C . GLU A 1 177 ? 8.385 4.487 4.596 1.00 96.19 177 GLU A C 1
ATOM 1430 O O . GLU A 1 177 ? 8.014 4.348 5.767 1.00 96.19 177 GLU A O 1
ATOM 1435 N N . GLU A 1 178 ? 8.080 5.591 3.906 1.00 95.31 178 GLU A N 1
ATOM 1436 C CA . GLU A 1 178 ? 7.225 6.652 4.457 1.00 95.31 178 GLU A CA 1
ATOM 1437 C C . GLU A 1 178 ? 5.810 6.137 4.760 1.00 95.31 178 GLU A C 1
ATOM 1439 O O . GLU A 1 178 ? 5.260 6.401 5.834 1.00 95.31 178 GLU A O 1
ATOM 1444 N N . ILE A 1 179 ? 5.227 5.362 3.837 1.00 95.31 179 ILE A N 1
ATOM 1445 C CA . ILE A 1 179 ? 3.911 4.736 4.021 1.00 95.31 179 ILE A CA 1
ATOM 1446 C C . ILE A 1 179 ? 3.950 3.715 5.161 1.00 95.31 179 ILE A C 1
ATOM 1448 O O . ILE A 1 179 ? 3.060 3.724 6.012 1.00 95.31 179 ILE A O 1
ATOM 1452 N N . HIS A 1 180 ? 4.977 2.866 5.206 1.00 94.12 180 HIS A N 1
ATOM 1453 C CA . HIS A 1 180 ? 5.181 1.885 6.266 1.00 94.12 180 HIS A CA 1
ATOM 1454 C C . HIS A 1 180 ? 5.222 2.583 7.630 1.00 94.12 180 HIS A C 1
ATOM 1456 O O . HIS A 1 180 ? 4.440 2.259 8.522 1.00 94.12 180 HIS A O 1
ATOM 1462 N N . THR A 1 181 ? 6.053 3.619 7.773 1.00 91.81 181 THR A N 1
ATOM 1463 C CA . THR A 1 181 ? 6.171 4.405 9.012 1.00 91.81 181 THR A CA 1
ATOM 1464 C C . THR A 1 181 ? 4.841 5.036 9.428 1.00 91.81 181 THR A C 1
ATOM 1466 O O . THR A 1 181 ? 4.514 5.057 10.612 1.00 91.81 181 THR A O 1
ATOM 1469 N N . ALA A 1 182 ? 4.047 5.526 8.473 1.00 90.62 182 ALA A N 1
ATOM 1470 C CA . ALA A 1 182 ? 2.740 6.117 8.753 1.00 90.62 182 ALA A CA 1
ATOM 1471 C C . ALA A 1 182 ? 1.671 5.091 9.179 1.00 90.62 182 ALA A C 1
ATOM 1473 O O . ALA A 1 182 ? 0.689 5.470 9.822 1.00 90.62 182 ALA A O 1
ATOM 1474 N N . LEU A 1 183 ? 1.837 3.818 8.807 1.00 88.56 183 LEU A N 1
ATOM 1475 C CA . LEU A 1 183 ? 0.938 2.718 9.166 1.00 88.56 183 LEU A CA 1
ATOM 1476 C C . LEU A 1 183 ? 1.270 2.096 10.527 1.00 88.56 183 LEU A C 1
ATOM 1478 O O . LEU A 1 183 ? 0.390 1.497 11.146 1.00 88.56 183 LEU A O 1
ATOM 1482 N N . VAL A 1 184 ? 2.509 2.235 11.004 1.00 81.12 184 VAL A N 1
ATOM 1483 C CA . VAL A 1 184 ? 2.914 1.727 12.316 1.00 81.12 184 VAL A CA 1
ATOM 1484 C C . VAL A 1 184 ? 2.311 2.604 13.424 1.00 81.12 184 VAL A C 1
ATOM 1486 O O . VAL A 1 184 ? 2.498 3.824 13.419 1.00 81.12 184 VAL A O 1
ATOM 1489 N N . PRO A 1 185 ? 1.614 2.015 14.413 1.00 62.69 185 PRO A N 1
ATOM 1490 C CA . PRO A 1 185 ? 1.170 2.738 15.596 1.00 62.69 185 PRO A CA 1
ATOM 1491 C C . PRO A 1 185 ? 2.320 3.437 16.314 1.00 62.69 185 PRO A C 1
ATOM 1493 O O . PRO A 1 185 ? 3.245 2.798 16.813 1.00 62.69 185 PRO A O 1
ATOM 1496 N N . VAL A 1 186 ? 2.240 4.766 16.409 1.00 56.12 186 VAL A N 1
ATOM 1497 C CA . VAL A 1 186 ? 3.097 5.531 17.315 1.00 56.12 186 VAL A CA 1
ATOM 1498 C C . VAL A 1 186 ? 2.643 5.200 18.730 1.00 56.12 186 VAL A C 1
ATOM 1500 O O . VAL A 1 186 ? 1.526 5.548 19.114 1.00 56.12 186 VAL A O 1
ATOM 1503 N N . ALA A 1 187 ? 3.500 4.523 19.495 1.00 42.19 187 ALA A N 1
ATOM 1504 C CA . ALA A 1 187 ? 3.262 4.318 20.916 1.00 42.19 187 ALA A CA 1
ATOM 1505 C C . ALA A 1 187 ? 3.009 5.685 21.581 1.00 42.19 187 ALA A C 1
ATOM 1507 O O . ALA A 1 187 ? 3.709 6.656 21.271 1.00 42.19 187 ALA A O 1
ATOM 1508 N N . PRO A 1 188 ? 2.032 5.796 22.489 1.00 42.44 188 PRO A N 1
ATOM 1509 C CA . PRO A 1 188 ? 1.749 7.038 23.175 1.00 42.44 188 PRO A CA 1
ATOM 1510 C C . PRO A 1 188 ? 3.024 7.431 23.913 1.00 42.44 188 PRO A C 1
ATOM 1512 O O . PRO A 1 188 ? 3.621 6.630 24.641 1.00 42.44 188 PRO A O 1
ATOM 1515 N N . GLN A 1 189 ? 3.448 8.678 23.742 1.00 32.03 189 GLN A N 1
ATOM 1516 C CA . GLN A 1 189 ? 4.377 9.260 24.694 1.00 32.03 189 GLN A CA 1
ATOM 1517 C C . GLN A 1 189 ? 3.694 9.145 26.055 1.00 32.03 189 GLN A C 1
ATOM 1519 O O . GLN A 1 189 ? 2.618 9.710 26.260 1.00 32.03 189 GLN A O 1
ATOM 1524 N N . GLN A 1 190 ? 4.266 8.327 26.944 1.00 31.62 190 GLN A N 1
ATOM 1525 C CA . GLN A 1 190 ? 3.847 8.295 28.335 1.00 31.62 190 GLN A CA 1
ATOM 1526 C C . GLN A 1 190 ? 3.874 9.745 28.801 1.00 31.62 190 GLN A C 1
ATOM 1528 O O . GLN A 1 190 ? 4.937 10.361 28.801 1.00 31.62 190 GLN A O 1
ATOM 1533 N N . ALA A 1 191 ? 2.700 10.302 29.112 1.00 35.53 191 ALA A N 1
ATOM 1534 C CA . ALA A 1 191 ? 2.625 11.580 29.792 1.00 35.53 191 ALA A CA 1
ATOM 1535 C C . ALA A 1 191 ? 3.554 11.466 30.998 1.00 35.53 191 ALA A C 1
ATOM 1537 O O . ALA A 1 191 ? 3.391 10.532 31.792 1.00 35.53 191 ALA A O 1
ATOM 1538 N N . ASP A 1 192 ? 4.565 12.335 31.034 1.00 30.88 192 ASP A N 1
ATOM 1539 C CA . ASP A 1 192 ? 5.611 12.344 32.043 1.00 30.88 192 ASP A CA 1
ATOM 1540 C C . ASP A 1 192 ? 4.998 12.033 33.404 1.00 30.88 192 ASP A C 1
ATOM 1542 O O . ASP A 1 192 ? 4.165 12.779 33.926 1.00 30.88 192 ASP A O 1
ATOM 1546 N N . LYS A 1 193 ? 5.421 10.912 33.992 1.00 36.03 193 LYS A N 1
ATOM 1547 C CA . LYS A 1 193 ? 5.323 10.735 35.435 1.00 36.03 193 LYS A CA 1
ATOM 1548 C C . LYS A 1 193 ? 6.302 11.726 36.063 1.00 36.03 193 LYS A C 1
ATOM 1550 O O . LYS A 1 193 ? 7.355 11.328 36.552 1.00 36.03 193 LYS A O 1
ATOM 1555 N N . SER A 1 194 ? 5.976 13.016 36.048 1.00 33.88 194 SER A N 1
ATOM 1556 C CA . SER A 1 194 ? 6.620 13.985 36.923 1.00 33.88 194 SER A CA 1
ATOM 1557 C C . SER A 1 194 ? 6.092 13.733 38.334 1.00 33.88 194 SER A C 1
ATOM 1559 O O . SER A 1 194 ? 5.054 14.255 38.735 1.00 33.88 194 SER A O 1
ATOM 1561 N N . THR A 1 195 ? 6.764 12.790 38.995 1.00 32.28 195 THR A N 1
ATOM 1562 C CA . THR A 1 195 ? 7.173 12.842 40.403 1.00 32.28 195 THR A CA 1
ATOM 1563 C C . THR A 1 195 ? 6.206 13.566 41.336 1.00 32.28 195 THR A C 1
ATOM 1565 O O . THR A 1 195 ? 6.270 14.782 41.503 1.00 32.28 195 THR A O 1
ATOM 1568 N N . ALA A 1 196 ? 5.363 12.778 42.003 1.00 37.41 196 ALA A N 1
ATOM 1569 C CA . ALA A 1 196 ? 5.047 13.066 43.390 1.00 37.41 196 ALA A CA 1
ATOM 1570 C C . ALA A 1 196 ? 6.338 12.861 44.194 1.00 37.41 196 ALA A C 1
ATOM 1572 O O . ALA A 1 196 ? 6.810 11.732 44.279 1.00 37.41 196 ALA A O 1
ATOM 1573 N N . ASP A 1 197 ? 6.914 13.951 44.688 1.00 35.75 197 ASP A N 1
ATOM 1574 C CA . ASP A 1 197 ? 7.692 13.987 45.923 1.00 35.75 197 ASP A CA 1
ATOM 1575 C C . ASP A 1 197 ? 7.582 15.409 46.509 1.00 35.75 197 ASP A C 1
ATOM 1577 O O . ASP A 1 197 ? 7.726 16.394 45.779 1.00 35.75 197 ASP A O 1
ATOM 1581 N N . ASP A 1 198 ? 7.297 15.425 47.815 1.00 34.22 198 ASP A N 1
ATOM 1582 C CA . ASP A 1 198 ? 7.058 16.505 48.797 1.00 34.22 198 ASP A CA 1
ATOM 1583 C C . ASP A 1 198 ? 5.712 17.266 48.815 1.00 34.22 198 ASP A C 1
ATOM 1585 O O . ASP A 1 198 ? 5.495 18.232 48.047 1.00 34.22 198 ASP A O 1
#

Foldseek 3Di:
DDDDDPDDDDPWDQDFAAFLRQTETQTPDDPPPPPDDPDDDPDPPRDHLVRVLVVVVVLLVVLLVLLVVLLVVLVVQLVVVVVVVPNVFLSNVLSVVLSVLSVVLSVLSVVLNVLSVVLVVVSDSVSRNVSSVVSLCSCVVPNLVSLVVSLVSLVPGDGPDPVCSVVSSVVSVVSSVVSNVSSDRDRDPPPDPPDDDD

Sequence (198 aa):
MDIELQDVCSGTYNYRLTIWDEHLIMEGQSRECVSKGRKGMEAQKKPSVREVLWKKKRARDRILDAVGKLCNEAWALFEKIAADRSASTKDAVTVREIGLRLRALGYLIEGEHYIDRIAFELQTREAYVTANEVARAYVEDMVLRYLDGILLYGKQSEWDDDARRAEYLTALEASLEEIHTALVPVAPQQADKSTADD